Protein AF-A0A7S0WM63-F1 (afdb_monomer)

pLDDT: mean 75.74, std 21.74, range [34.97, 98.75]

Structure (mmCIF, N/CA/C/O backbone):
data_AF-A0A7S0WM63-F1
#
_entry.id   AF-A0A7S0WM63-F1
#
loop_
_atom_site.group_PDB
_atom_site.id
_atom_site.type_symbol
_atom_site.label_atom_id
_atom_site.label_alt_id
_atom_site.label_comp_id
_atom_site.label_asym_id
_atom_site.label_entity_id
_atom_site.label_seq_id
_atom_site.pdbx_PDB_ins_code
_atom_site.Cartn_x
_atom_site.Cartn_y
_atom_site.Cartn_z
_atom_site.occupancy
_atom_site.B_iso_or_equiv
_atom_site.auth_seq_id
_atom_site.auth_comp_id
_atom_site.auth_asym_id
_atom_site.auth_atom_id
_atom_site.pdbx_PDB_model_num
ATOM 1 N N . SER A 1 1 ? -9.615 -1.003 -50.012 1.00 55.09 1 SER A N 1
ATOM 2 C CA . SER A 1 1 ? -8.434 -1.610 -49.362 1.00 55.09 1 SER A CA 1
ATOM 3 C C . SER A 1 1 ? -7.260 -0.623 -49.256 1.00 55.09 1 SER A C 1
ATOM 5 O O . SER A 1 1 ? -6.122 -1.023 -49.443 1.00 55.09 1 SER A O 1
ATOM 7 N N . ASN A 1 2 ? -7.502 0.633 -48.840 1.00 48.00 2 ASN A N 1
ATOM 8 C CA . ASN A 1 2 ? -6.456 1.672 -48.731 1.00 48.00 2 ASN A CA 1
ATOM 9 C C . ASN A 1 2 ? -6.108 2.087 -47.283 1.00 48.00 2 ASN A C 1
ATOM 11 O O . ASN A 1 2 ? -5.235 2.919 -47.091 1.00 48.00 2 ASN A O 1
ATOM 15 N N . GLY A 1 3 ? -6.731 1.500 -46.254 1.00 39.12 3 GLY A N 1
ATOM 16 C CA . GLY A 1 3 ? -6.557 1.955 -44.861 1.00 39.12 3 GLY A CA 1
ATOM 17 C C . GLY A 1 3 ? -5.314 1.433 -44.126 1.00 39.12 3 GLY A C 1
ATOM 18 O O . GLY A 1 3 ? -4.984 1.937 -43.06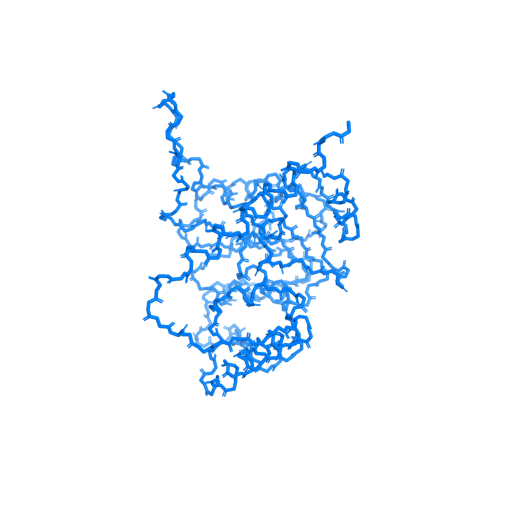0 1.00 39.12 3 GLY A O 1
ATOM 19 N N . ALA A 1 4 ? -4.611 0.430 -44.662 1.00 45.19 4 ALA A N 1
ATOM 20 C CA . ALA A 1 4 ? -3.430 -0.137 -43.998 1.00 45.19 4 ALA A CA 1
ATOM 21 C C . ALA A 1 4 ? -2.153 0.697 -44.227 1.00 45.19 4 ALA A C 1
ATOM 23 O O . ALA A 1 4 ? -1.252 0.675 -43.391 1.00 45.19 4 ALA A O 1
ATOM 24 N N . GLY A 1 5 ? -2.086 1.449 -45.333 1.00 49.81 5 GLY A N 1
ATOM 25 C CA . GLY A 1 5 ? -0.944 2.311 -45.656 1.00 49.81 5 GLY A CA 1
ATOM 26 C C . GLY A 1 5 ? -0.890 3.572 -44.791 1.00 49.81 5 GLY A C 1
ATOM 27 O O . GLY A 1 5 ? 0.162 3.901 -44.251 1.00 49.81 5 GLY A O 1
ATOM 28 N N . GLU A 1 6 ? -2.039 4.214 -44.568 1.00 50.81 6 GLU A N 1
ATOM 29 C CA . GLU A 1 6 ? -2.130 5.477 -43.817 1.00 50.81 6 GLU A CA 1
ATOM 30 C C . GLU A 1 6 ? -1.803 5.305 -42.323 1.00 50.81 6 GLU A C 1
ATOM 32 O O . GLU A 1 6 ? -1.196 6.179 -41.703 1.00 50.81 6 GLU A O 1
ATOM 37 N N . VAL A 1 7 ? -2.127 4.144 -41.738 1.00 49.56 7 VAL A N 1
ATOM 38 C CA . VAL A 1 7 ? -1.796 3.834 -40.335 1.00 49.56 7 VAL A CA 1
ATOM 39 C C . VAL A 1 7 ? -0.295 3.573 -40.160 1.00 49.56 7 VAL A C 1
ATOM 41 O O . VAL A 1 7 ? 0.293 4.012 -39.171 1.00 49.56 7 VAL A O 1
ATOM 44 N N . ALA A 1 8 ? 0.349 2.908 -41.124 1.00 51.06 8 ALA A N 1
ATOM 45 C CA . ALA A 1 8 ? 1.792 2.668 -41.089 1.00 51.06 8 ALA A CA 1
ATOM 46 C C . ALA A 1 8 ? 2.592 3.973 -41.247 1.00 51.06 8 ALA A C 1
ATOM 48 O O . ALA A 1 8 ? 3.572 4.191 -40.533 1.00 51.06 8 ALA A O 1
ATOM 49 N N . GLU A 1 9 ? 2.135 4.875 -42.117 1.00 53.56 9 GLU A N 1
ATOM 50 C CA . GLU A 1 9 ? 2.761 6.180 -42.344 1.00 53.56 9 GLU A CA 1
ATOM 51 C C . GLU A 1 9 ? 2.578 7.133 -41.148 1.00 53.56 9 GLU A C 1
ATOM 53 O O . GLU A 1 9 ? 3.521 7.814 -40.734 1.00 53.56 9 GLU A O 1
ATOM 58 N N . PHE A 1 10 ? 1.407 7.115 -40.500 1.00 50.75 10 PHE A N 1
ATOM 59 C CA . PHE A 1 10 ? 1.166 7.866 -39.265 1.00 50.75 10 PHE A CA 1
ATOM 60 C C . PHE A 1 10 ? 2.076 7.406 -38.113 1.00 50.75 10 PHE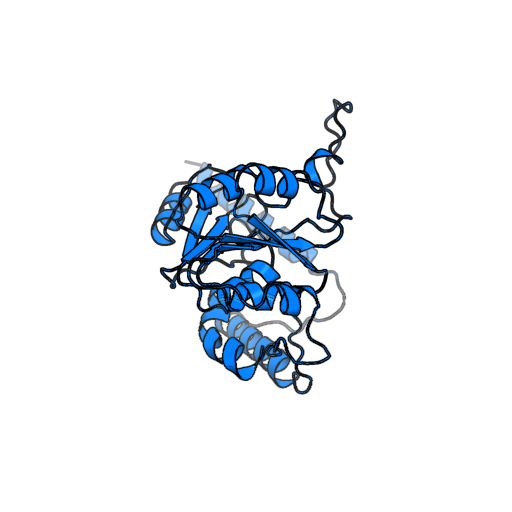 A C 1
ATOM 62 O O . PHE A 1 10 ? 2.640 8.233 -37.389 1.00 50.75 10 PHE A O 1
ATOM 69 N N . LEU A 1 11 ? 2.271 6.092 -37.956 1.00 42.03 11 LEU A N 1
ATOM 70 C CA . LEU A 1 11 ? 3.165 5.533 -36.937 1.00 42.03 11 LEU A CA 1
ATOM 71 C C . LEU A 1 11 ? 4.643 5.822 -37.245 1.00 42.03 11 LEU A C 1
ATOM 73 O O . LEU A 1 11 ? 5.394 6.174 -36.330 1.00 42.03 11 LEU A O 1
ATOM 77 N N . ALA A 1 12 ? 5.056 5.773 -38.515 1.00 48.16 12 ALA A N 1
ATOM 78 C CA . ALA A 1 12 ? 6.415 6.126 -38.925 1.00 48.16 12 ALA A CA 1
ATOM 79 C C . ALA A 1 12 ? 6.733 7.605 -38.628 1.00 48.16 12 ALA A C 1
ATOM 81 O O . ALA A 1 12 ? 7.757 7.911 -38.009 1.00 48.16 12 ALA A O 1
ATOM 82 N N . ASN A 1 13 ? 5.808 8.516 -38.946 1.00 45.28 13 ASN A N 1
ATOM 83 C CA . ASN A 1 13 ? 5.973 9.952 -38.701 1.00 45.28 13 ASN A CA 1
ATOM 84 C C . ASN A 1 13 ? 5.967 10.317 -37.208 1.00 45.28 13 ASN A C 1
ATOM 86 O O . ASN A 1 13 ? 6.689 11.222 -36.779 1.00 45.28 13 ASN A O 1
ATOM 90 N N . LYS A 1 14 ? 5.211 9.587 -36.380 1.00 44.31 14 LYS A N 1
ATOM 91 C CA . LYS A 1 14 ? 5.229 9.768 -34.919 1.00 44.31 14 LYS A CA 1
ATOM 92 C C . LYS A 1 14 ? 6.556 9.311 -34.304 1.00 44.31 14 LYS A C 1
ATOM 94 O O . LYS A 1 14 ? 7.055 9.957 -33.386 1.00 44.31 14 LYS A O 1
ATOM 99 N N . THR A 1 15 ? 7.152 8.249 -34.845 1.00 43.50 15 THR A N 1
ATOM 100 C CA . THR A 1 15 ? 8.459 7.731 -34.405 1.00 43.50 15 THR A CA 1
ATOM 101 C C . THR A 1 15 ? 9.600 8.683 -34.793 1.00 43.50 15 THR A C 1
ATOM 103 O O . THR A 1 15 ? 10.473 8.963 -33.973 1.00 43.50 15 THR A O 1
ATOM 106 N N . ALA A 1 16 ? 9.544 9.278 -35.991 1.00 43.44 16 ALA A N 1
ATOM 107 C CA . ALA A 1 16 ? 10.528 10.260 -36.456 1.00 43.44 16 ALA A CA 1
ATOM 108 C C . ALA A 1 16 ? 10.491 11.587 -35.666 1.00 43.44 16 ALA A C 1
ATOM 110 O O . ALA A 1 16 ? 11.539 12.150 -35.352 1.00 43.44 16 ALA A O 1
ATOM 111 N N . ASN A 1 17 ? 9.302 12.055 -35.268 1.00 40.16 17 ASN A N 1
ATOM 112 C CA . ASN A 1 17 ? 9.145 13.275 -34.461 1.00 40.16 17 ASN A CA 1
ATOM 113 C C . ASN A 1 17 ? 9.608 13.125 -33.004 1.00 40.16 17 ASN A C 1
ATOM 115 O O . ASN A 1 17 ? 9.926 14.116 -32.348 1.00 40.16 17 ASN A O 1
ATOM 119 N N . VAL A 1 18 ? 9.642 11.897 -32.477 1.00 39.56 18 VAL A N 1
ATOM 120 C CA . VAL A 1 18 ? 10.240 11.629 -31.164 1.00 39.56 18 VAL A CA 1
ATOM 121 C C . VAL A 1 18 ? 11.760 11.579 -31.283 1.00 39.56 18 VAL A C 1
ATOM 123 O O . VAL A 1 18 ? 12.428 12.114 -30.414 1.00 39.56 18 VAL A O 1
ATOM 126 N N . ALA A 1 19 ? 12.320 11.041 -32.368 1.00 37.16 19 ALA A N 1
ATOM 127 C CA . ALA A 1 19 ? 13.769 11.036 -32.573 1.00 37.16 19 ALA A CA 1
ATOM 128 C C . ALA A 1 19 ? 14.355 12.451 -32.777 1.00 37.16 19 ALA A C 1
ATOM 130 O O . ALA A 1 19 ? 15.394 12.771 -32.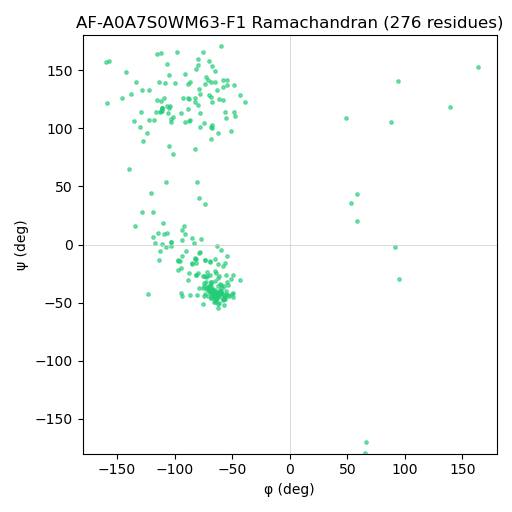207 1.00 37.16 19 ALA A O 1
ATOM 131 N N . SER A 1 20 ? 13.674 13.333 -33.522 1.00 41.12 20 SER A N 1
ATOM 132 C CA . SER A 1 20 ? 14.180 14.689 -33.805 1.00 41.12 20 SER A CA 1
ATOM 133 C C . SER A 1 20 ? 14.148 15.630 -32.596 1.00 41.12 20 SER A C 1
ATOM 135 O O . SER A 1 20 ? 14.981 16.527 -32.488 1.00 41.12 20 SER A O 1
ATOM 137 N N . LYS A 1 21 ? 13.235 15.408 -31.642 1.00 40.81 21 LYS A N 1
ATOM 138 C CA . LYS A 1 21 ? 13.133 16.218 -30.416 1.00 40.81 21 LYS A CA 1
ATOM 139 C C . LYS A 1 21 ? 14.245 15.954 -29.398 1.00 40.81 21 LYS A C 1
ATOM 141 O O . LYS A 1 21 ? 14.385 16.732 -28.463 1.00 40.81 21 LYS A O 1
ATOM 146 N N . TRP A 1 22 ? 15.009 14.877 -29.576 1.00 35.84 22 TRP A N 1
ATOM 147 C CA . TRP A 1 22 ? 16.090 14.462 -28.676 1.00 35.84 22 TRP A CA 1
ATOM 148 C C . TRP A 1 22 ? 17.483 14.801 -29.231 1.00 35.84 22 TRP A C 1
ATOM 150 O O . TRP A 1 22 ? 18.477 14.571 -28.558 1.00 35.84 22 TRP A O 1
ATOM 160 N N . ALA A 1 23 ? 17.561 15.387 -30.432 1.00 37.72 23 ALA A N 1
ATOM 161 C CA . ALA A 1 23 ? 18.815 15.699 -31.124 1.00 37.72 23 ALA A CA 1
ATOM 162 C C . ALA A 1 23 ? 19.382 17.109 -30.828 1.00 37.72 23 ALA A C 1
ATOM 164 O O . ALA A 1 23 ? 20.319 17.548 -31.495 1.00 37.72 23 ALA A O 1
ATOM 165 N N . HIS A 1 24 ? 18.824 17.853 -29.865 1.00 37.28 24 HIS A N 1
ATOM 166 C CA . HIS A 1 24 ? 19.225 19.242 -29.577 1.00 37.28 24 HIS A CA 1
ATOM 167 C C . HIS A 1 24 ? 19.565 19.533 -28.107 1.00 37.28 24 HIS A C 1
ATOM 169 O O . HIS A 1 24 ? 19.495 20.681 -27.675 1.00 37.28 24 HIS A O 1
ATOM 175 N N . GLU A 1 25 ? 20.024 18.530 -27.359 1.00 34.97 25 GLU A N 1
ATOM 176 C CA . GLU A 1 25 ? 20.873 18.780 -26.190 1.00 34.97 25 GLU A CA 1
ATOM 177 C C . GLU A 1 25 ? 22.322 18.433 -26.561 1.00 34.97 25 GLU A C 1
ATOM 179 O O . GLU A 1 25 ? 22.589 17.301 -26.970 1.00 34.97 25 GLU A O 1
ATOM 184 N N . PRO A 1 26 ? 23.263 19.393 -26.506 1.00 39.81 26 PRO A N 1
ATOM 185 C CA . PRO A 1 26 ? 24.638 19.148 -26.888 1.00 39.81 26 PRO A CA 1
ATOM 186 C C . PRO A 1 26 ? 25.352 18.501 -25.709 1.00 39.81 26 PRO A C 1
ATOM 188 O O . PRO A 1 26 ? 26.014 19.182 -24.942 1.00 39.81 26 PRO A O 1
ATOM 191 N N . ASP A 1 27 ? 25.192 17.190 -25.573 1.00 45.50 27 ASP A N 1
ATOM 192 C CA . ASP A 1 27 ? 26.252 16.317 -25.089 1.00 45.50 27 ASP A CA 1
ATOM 193 C C . ASP A 1 27 ? 25.980 14.873 -25.540 1.00 45.50 27 ASP A C 1
ATOM 195 O O . ASP A 1 27 ? 24.970 14.265 -25.196 1.00 45.50 27 ASP A O 1
ATOM 199 N N . ALA A 1 28 ? 26.954 14.336 -26.282 1.00 46.53 28 ALA A N 1
ATOM 200 C CA . ALA A 1 28 ? 27.096 12.968 -26.791 1.00 46.53 28 ALA A CA 1
ATOM 201 C C . ALA A 1 28 ? 26.453 12.614 -28.150 1.00 46.53 28 ALA A C 1
ATOM 203 O O . ALA A 1 28 ? 25.293 12.234 -28.248 1.00 46.53 28 ALA A O 1
ATOM 204 N N . GLU A 1 29 ? 27.309 12.482 -29.169 1.00 36.16 29 GLU A N 1
ATOM 205 C CA . GLU A 1 29 ? 27.150 11.444 -30.194 1.00 36.16 29 GLU A CA 1
ATOM 206 C C . GLU A 1 29 ? 28.473 10.685 -30.382 1.00 36.16 29 GLU A C 1
ATOM 208 O O . GLU A 1 29 ? 29.406 11.124 -31.053 1.00 36.16 29 GLU A O 1
ATOM 213 N N . LYS A 1 30 ? 28.548 9.490 -29.790 1.00 38.88 30 LYS A N 1
ATOM 214 C CA . LYS A 1 30 ? 29.233 8.363 -30.427 1.00 38.88 30 LYS A CA 1
ATOM 215 C C . LYS A 1 30 ? 28.151 7.364 -30.806 1.00 38.88 30 LYS A C 1
ATOM 217 O O . LYS A 1 30 ? 27.440 6.861 -29.942 1.00 38.88 30 LYS A O 1
ATOM 222 N N . SER A 1 31 ? 28.039 7.131 -32.108 1.00 43.34 31 SER A N 1
ATOM 223 C CA . SER A 1 31 ? 27.137 6.184 -32.764 1.00 43.34 31 SER A CA 1
ATOM 224 C C . SER A 1 31 ? 26.981 4.870 -31.986 1.00 43.34 31 SER A C 1
ATOM 226 O O . SER A 1 31 ? 27.969 4.170 -31.748 1.00 43.34 31 SER A O 1
ATOM 228 N N . LEU A 1 32 ? 25.742 4.529 -31.624 1.00 35.06 32 LEU A N 1
ATOM 229 C CA . LEU A 1 32 ? 25.391 3.281 -30.942 1.00 35.06 32 LEU A CA 1
ATOM 230 C C . LEU A 1 32 ? 25.106 2.158 -31.960 1.00 35.06 32 LEU A C 1
ATOM 232 O O . LEU A 1 32 ? 24.414 2.414 -32.948 1.00 35.06 32 LEU A O 1
ATOM 236 N N . PRO A 1 33 ? 25.576 0.913 -31.739 1.00 39.25 33 PRO A N 1
ATOM 237 C CA . PRO A 1 33 ? 25.235 -0.217 -32.594 1.00 39.25 33 PRO A CA 1
ATOM 238 C C . PRO A 1 33 ? 23.863 -0.802 -32.231 1.00 39.25 33 PRO A C 1
ATOM 240 O O . PRO A 1 33 ? 23.425 -0.762 -31.081 1.00 39.25 33 PRO A O 1
ATOM 243 N N . ALA A 1 34 ? 23.201 -1.385 -33.229 1.00 41.66 34 ALA A N 1
ATOM 244 C CA . ALA A 1 34 ? 21.908 -2.042 -33.092 1.00 41.66 34 ALA A CA 1
ATOM 245 C C . ALA A 1 34 ? 21.981 -3.344 -32.266 1.00 41.66 34 ALA A C 1
ATOM 247 O O . ALA A 1 34 ? 22.886 -4.158 -32.449 1.00 41.66 34 ALA A O 1
ATOM 248 N N . GLY A 1 35 ? 20.966 -3.566 -31.422 1.00 36.34 35 GLY A N 1
ATOM 249 C CA . GLY A 1 35 ? 20.654 -4.860 -30.809 1.00 36.34 35 GLY A CA 1
ATOM 250 C C . GLY A 1 35 ? 20.249 -4.748 -29.338 1.00 36.34 35 GLY A C 1
ATOM 251 O O . GLY A 1 35 ? 21.056 -4.344 -28.504 1.00 36.34 35 GLY A O 1
ATOM 252 N N . GLU A 1 36 ? 19.018 -5.155 -29.011 1.00 45.50 36 GLU A N 1
ATOM 253 C CA . GLU A 1 36 ? 18.395 -5.144 -27.668 1.00 45.50 36 GLU A CA 1
ATOM 254 C C . GLU A 1 36 ? 19.311 -5.619 -26.522 1.00 45.50 36 GLU A C 1
ATOM 256 O O . GLU A 1 36 ? 19.242 -5.085 -25.418 1.00 45.50 36 GLU A O 1
ATOM 261 N N . LYS A 1 37 ? 20.251 -6.534 -26.794 1.00 40.44 37 LYS A N 1
ATOM 262 C CA . LYS A 1 37 ? 21.241 -7.020 -25.816 1.00 40.44 37 LYS A CA 1
ATOM 263 C C . LYS A 1 37 ? 22.151 -5.936 -25.231 1.00 40.44 37 LYS A C 1
ATOM 265 O O . LYS A 1 37 ? 22.522 -6.036 -24.065 1.00 40.44 37 LYS A O 1
ATOM 270 N N . ILE A 1 38 ? 22.520 -4.914 -26.006 1.00 36.47 38 ILE A N 1
ATOM 271 C CA . ILE A 1 38 ? 23.424 -3.853 -25.531 1.00 36.47 38 ILE A CA 1
ATOM 272 C C . ILE A 1 38 ? 22.698 -2.974 -24.510 1.00 36.47 38 ILE A C 1
ATOM 274 O O . ILE A 1 38 ? 23.288 -2.594 -23.505 1.00 36.47 38 ILE A O 1
ATOM 278 N N . LYS A 1 39 ? 21.402 -2.705 -24.710 1.00 45.47 39 LYS A N 1
ATOM 279 C CA . LYS A 1 39 ? 20.608 -1.893 -23.782 1.00 45.47 39 LYS A CA 1
ATOM 280 C C . LYS A 1 39 ? 20.432 -2.607 -22.443 1.00 45.47 39 LYS A C 1
ATOM 282 O O . LYS A 1 39 ? 20.698 -2.004 -21.412 1.00 45.47 39 LYS A O 1
ATOM 287 N N . ASP A 1 40 ? 20.121 -3.902 -22.463 1.00 45.00 40 ASP A N 1
ATOM 288 C CA . ASP A 1 40 ? 20.005 -4.716 -21.247 1.00 45.00 40 ASP A CA 1
ATOM 289 C C . ASP A 1 40 ? 21.330 -4.849 -20.495 1.00 45.00 40 ASP A C 1
ATOM 291 O O . ASP A 1 40 ? 21.360 -4.753 -19.268 1.00 45.00 40 ASP A O 1
ATOM 295 N N . GLU A 1 41 ? 22.447 -5.040 -21.202 1.00 40.50 41 GLU A N 1
ATOM 296 C CA . GLU A 1 41 ? 23.760 -5.135 -20.567 1.00 40.50 41 GLU A CA 1
ATOM 297 C C . GLU A 1 41 ? 24.217 -3.785 -19.996 1.00 40.50 41 GLU A C 1
ATOM 299 O O . GLU A 1 41 ? 24.766 -3.754 -18.896 1.00 40.50 41 GLU A O 1
ATOM 304 N N . TYR A 1 42 ? 23.941 -2.666 -20.675 1.00 41.31 42 TYR A N 1
ATOM 305 C CA . TYR A 1 42 ? 24.201 -1.320 -20.153 1.00 41.31 42 TYR A CA 1
ATOM 306 C C . TYR A 1 42 ? 23.272 -0.950 -18.997 1.00 41.31 42 TYR A C 1
ATOM 308 O O . TYR A 1 42 ? 23.740 -0.351 -18.036 1.00 41.31 42 TYR A O 1
ATOM 316 N N . THR A 1 43 ? 21.994 -1.331 -19.024 1.00 53.59 43 THR A N 1
ATOM 317 C CA . THR A 1 43 ? 21.065 -1.117 -17.905 1.00 53.59 43 THR A CA 1
ATOM 318 C C . THR A 1 43 ? 21.449 -1.988 -16.710 1.00 53.59 43 THR A C 1
ATOM 320 O O . THR A 1 43 ? 21.485 -1.489 -15.590 1.00 53.59 43 THR A O 1
ATOM 323 N N . ARG A 1 44 ? 21.841 -3.252 -16.923 1.00 48.12 44 ARG A N 1
ATOM 324 C CA . ARG A 1 44 ? 22.371 -4.125 -15.862 1.00 48.12 44 ARG A CA 1
ATOM 325 C C . ARG A 1 44 ? 23.699 -3.618 -15.314 1.00 48.12 44 ARG A C 1
ATOM 327 O O . ARG A 1 44 ? 23.853 -3.584 -14.101 1.00 48.12 44 ARG A O 1
ATOM 334 N N . LYS A 1 45 ? 24.646 -3.196 -16.161 1.00 48.81 45 LYS A N 1
ATOM 335 C CA . LYS A 1 45 ? 25.921 -2.598 -15.723 1.00 48.81 45 LYS A CA 1
ATOM 336 C C . LYS A 1 45 ? 25.724 -1.232 -15.078 1.00 48.81 45 LYS A C 1
ATOM 338 O O . LYS A 1 45 ? 26.439 -0.936 -14.140 1.00 48.81 45 LYS A O 1
ATOM 343 N N . GLY A 1 46 ? 24.762 -0.434 -15.529 1.00 54.53 46 GLY A N 1
ATOM 344 C CA . GLY A 1 46 ? 24.420 0.871 -14.966 1.00 54.53 46 GLY A CA 1
ATOM 345 C C . GLY A 1 46 ? 23.741 0.744 -13.608 1.00 54.53 46 GLY A C 1
ATOM 346 O O . GLY A 1 46 ? 24.155 1.403 -12.663 1.00 54.53 46 GLY A O 1
ATOM 347 N N . PHE A 1 47 ? 22.783 -0.176 -13.472 1.00 53.00 47 PHE A N 1
ATOM 348 C CA . PHE A 1 47 ? 22.170 -0.513 -12.189 1.00 53.00 47 PHE A CA 1
ATOM 349 C C . PHE A 1 47 ? 23.199 -1.133 -11.243 1.00 53.00 47 PHE A C 1
ATOM 351 O O . PHE A 1 47 ? 23.351 -0.672 -10.121 1.00 53.00 47 PHE A O 1
ATOM 358 N N . ARG A 1 48 ? 23.991 -2.104 -11.713 1.00 48.34 48 ARG A N 1
ATOM 359 C CA . ARG A 1 48 ? 25.087 -2.691 -10.935 1.00 48.34 48 ARG A CA 1
ATOM 360 C C . ARG A 1 48 ? 26.144 -1.657 -10.550 1.00 48.34 48 ARG A C 1
ATOM 362 O O . ARG A 1 48 ? 26.584 -1.694 -9.421 1.00 48.34 48 ARG A O 1
ATOM 369 N N . ALA A 1 49 ? 26.501 -0.707 -11.413 1.00 45.91 49 ALA A N 1
ATOM 370 C CA . ALA A 1 49 ? 27.428 0.381 -11.092 1.00 45.91 49 ALA A CA 1
ATOM 371 C C . ALA A 1 49 ? 26.824 1.395 -10.109 1.00 45.91 49 ALA A C 1
ATOM 373 O O . ALA A 1 49 ? 27.538 1.888 -9.240 1.00 45.91 49 ALA A O 1
ATOM 374 N N . MET A 1 50 ? 25.516 1.671 -10.195 1.00 52.34 50 MET A N 1
ATOM 375 C CA . MET A 1 50 ? 24.775 2.408 -9.165 1.00 52.34 50 MET A CA 1
ATOM 376 C C . MET A 1 50 ? 24.883 1.690 -7.817 1.00 52.34 50 MET A C 1
ATOM 378 O O . MET A 1 50 ? 25.229 2.325 -6.828 1.00 52.34 50 MET A O 1
ATOM 382 N N . MET A 1 51 ? 24.663 0.372 -7.806 1.00 51.91 51 MET A N 1
ATOM 383 C CA . MET A 1 51 ? 24.708 -0.476 -6.613 1.00 51.91 51 MET A CA 1
ATOM 384 C C . MET A 1 51 ? 26.136 -0.696 -6.072 1.00 51.91 51 MET A C 1
ATOM 386 O O . MET A 1 51 ? 26.339 -0.694 -4.863 1.00 51.91 51 MET A O 1
ATOM 390 N N . ASP A 1 52 ? 27.149 -0.823 -6.931 1.00 45.62 52 ASP A N 1
ATOM 391 C CA . ASP A 1 52 ? 28.560 -1.010 -6.558 1.00 45.62 52 ASP A CA 1
ATOM 392 C C . ASP A 1 52 ? 29.176 0.301 -6.026 1.00 45.62 52 ASP A C 1
ATOM 394 O O . ASP A 1 52 ? 30.065 0.276 -5.169 1.00 45.62 52 ASP A O 1
ATOM 398 N N . ASN A 1 53 ? 28.661 1.462 -6.457 1.00 44.72 53 ASN A N 1
ATOM 399 C CA . ASN A 1 53 ? 28.953 2.759 -5.838 1.00 44.72 53 ASN A CA 1
ATOM 400 C C . ASN A 1 53 ? 28.171 3.001 -4.533 1.00 44.72 53 ASN A C 1
ATOM 402 O O . ASN A 1 53 ? 28.490 3.949 -3.811 1.00 44.72 53 ASN A O 1
ATOM 406 N N . CYS A 1 54 ? 27.232 2.128 -4.137 1.00 44.94 54 CYS A N 1
ATOM 407 C CA . CYS A 1 54 ? 26.553 2.181 -2.834 1.00 44.94 54 CYS A CA 1
ATOM 408 C C . CYS A 1 54 ? 27.444 1.735 -1.659 1.00 44.94 54 CYS A C 1
ATOM 410 O O . CYS A 1 54 ? 26.936 1.240 -0.648 1.00 44.94 54 CYS A O 1
ATOM 412 N N . LYS A 1 55 ? 28.755 2.020 -1.687 1.00 45.88 55 LYS A N 1
ATOM 413 C CA . LYS A 1 55 ? 29.607 1.972 -0.482 1.00 45.88 55 LYS A CA 1
ATOM 414 C C . LYS A 1 55 ? 29.056 2.844 0.671 1.00 45.88 55 LYS A C 1
ATOM 416 O O . LYS A 1 55 ? 29.524 2.721 1.798 1.00 45.88 55 LYS A O 1
ATOM 421 N N . GLY A 1 56 ? 28.037 3.676 0.410 1.00 42.75 56 GLY A N 1
ATOM 422 C CA . GLY A 1 56 ? 27.315 4.523 1.365 1.00 42.75 56 GLY A CA 1
ATOM 423 C C . GLY A 1 56 ? 25.858 4.151 1.711 1.00 42.75 56 GLY A C 1
ATOM 424 O O . GLY A 1 56 ? 25.166 5.015 2.236 1.00 42.75 56 GLY A O 1
ATOM 425 N N . ARG A 1 57 ? 25.362 2.923 1.468 1.00 50.00 57 ARG A N 1
ATOM 426 C CA . ARG A 1 57 ? 23.987 2.481 1.855 1.00 50.00 57 ARG A CA 1
ATOM 427 C C . ARG A 1 57 ? 22.813 3.304 1.279 1.00 50.00 57 ARG A C 1
ATOM 429 O O . ARG A 1 57 ? 21.715 3.261 1.829 1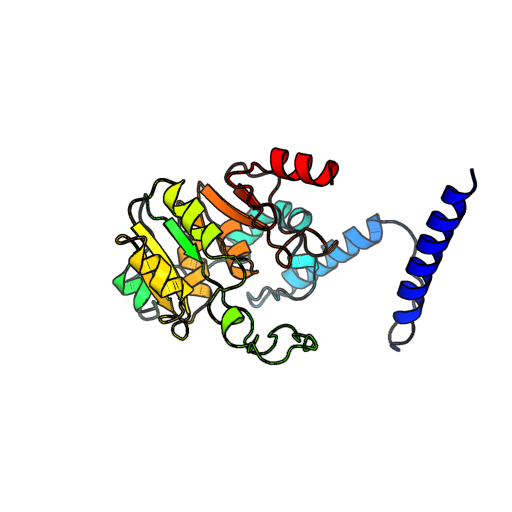.00 50.00 57 ARG A O 1
ATOM 436 N N . SER A 1 58 ? 23.002 4.057 0.198 1.00 45.25 58 SER A N 1
ATOM 437 C CA . SER A 1 58 ? 21.926 4.817 -0.451 1.00 45.25 58 SER A CA 1
ATOM 438 C C . SER A 1 58 ? 21.590 4.224 -1.818 1.00 45.25 58 SER A C 1
ATOM 440 O O . SER A 1 58 ? 22.406 4.267 -2.732 1.00 45.25 58 SER A O 1
ATOM 442 N N . ILE A 1 59 ? 20.374 3.695 -1.977 1.00 52.06 59 ILE A N 1
ATOM 443 C CA . ILE A 1 59 ? 19.814 3.403 -3.302 1.00 52.06 59 ILE A CA 1
ATOM 444 C C . ILE A 1 59 ? 19.135 4.681 -3.784 1.00 52.06 59 ILE A C 1
ATOM 446 O O . ILE A 1 59 ? 18.085 5.071 -3.269 1.00 52.06 59 ILE A O 1
ATOM 450 N N . VAL A 1 60 ? 19.743 5.357 -4.756 1.00 52.91 60 VAL A N 1
ATOM 451 C CA . VAL A 1 60 ? 19.097 6.480 -5.437 1.00 52.91 60 VAL A CA 1
ATOM 452 C C . VAL A 1 60 ? 18.053 5.894 -6.380 1.00 52.91 60 VAL A C 1
ATOM 454 O O . VAL A 1 60 ? 18.387 5.319 -7.408 1.00 52.91 60 VAL A O 1
ATOM 457 N N . MET A 1 61 ? 16.778 5.995 -6.015 1.00 57.19 61 MET A N 1
ATOM 458 C CA . MET A 1 61 ? 15.662 5.563 -6.861 1.00 57.19 61 MET A CA 1
ATOM 459 C C . MET A 1 61 ? 15.333 6.622 -7.922 1.00 57.19 61 MET A C 1
ATOM 461 O O . MET A 1 61 ? 14.198 7.088 -8.008 1.00 57.19 61 MET A O 1
ATOM 465 N N . ASP A 1 62 ? 16.340 7.032 -8.690 1.00 46.22 62 ASP A N 1
ATOM 466 C CA . ASP A 1 62 ? 16.189 7.978 -9.793 1.00 46.22 62 ASP A CA 1
ATOM 467 C C . ASP A 1 62 ? 16.348 7.244 -11.134 1.00 46.22 62 ASP A C 1
ATOM 469 O O . ASP A 1 62 ? 17.169 6.337 -11.275 1.00 46.22 62 ASP A O 1
ATOM 473 N N . GLY A 1 63 ? 15.509 7.600 -12.107 1.00 50.28 63 GLY A N 1
ATOM 474 C CA . GLY A 1 63 ? 15.402 6.935 -13.408 1.00 50.28 63 GLY A CA 1
ATOM 475 C C . GLY A 1 63 ? 14.326 5.838 -13.487 1.00 50.28 63 GLY A C 1
ATOM 476 O O . GLY A 1 63 ? 14.129 5.036 -12.579 1.00 50.28 63 GLY A O 1
ATOM 477 N N . GLY A 1 64 ? 13.614 5.767 -14.617 1.00 55.69 64 GLY A N 1
ATOM 478 C CA . GLY A 1 64 ? 12.468 4.858 -14.808 1.00 55.69 64 GLY A CA 1
ATOM 479 C C . GLY A 1 64 ? 12.770 3.361 -14.624 1.00 55.69 64 GLY A C 1
ATOM 480 O O . GLY A 1 64 ? 11.863 2.579 -14.362 1.00 55.69 64 GLY A O 1
ATOM 481 N N . HIS A 1 65 ? 14.037 2.943 -14.685 1.00 49.81 65 HIS A N 1
ATOM 482 C CA . HIS A 1 65 ? 14.440 1.539 -14.537 1.00 49.81 65 HIS A CA 1
ATOM 483 C C . HIS A 1 65 ? 14.155 0.947 -13.145 1.00 49.81 65 HIS A C 1
ATOM 485 O O . HIS A 1 65 ? 13.822 -0.231 -13.049 1.00 49.81 65 HIS A O 1
ATO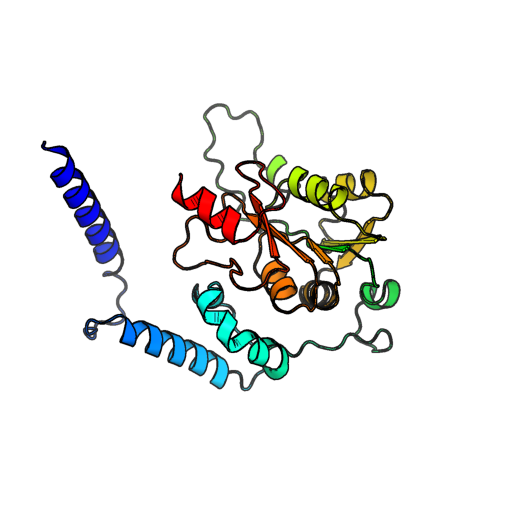M 491 N N . VAL A 1 66 ? 14.196 1.749 -12.071 1.00 60.56 66 VAL A N 1
ATOM 492 C CA . VAL A 1 66 ? 13.836 1.292 -10.708 1.00 60.56 66 VAL A CA 1
ATOM 493 C C . VAL A 1 66 ? 12.326 1.177 -10.482 1.00 60.56 66 VAL A C 1
ATOM 495 O O . VAL A 1 66 ? 11.877 0.901 -9.372 1.00 60.56 66 VAL A O 1
ATOM 498 N N . GLN A 1 67 ? 11.529 1.397 -11.528 1.00 72.19 67 GLN A N 1
ATOM 499 C CA . GLN A 1 67 ? 10.079 1.237 -11.507 1.00 72.19 67 GLN A CA 1
ATOM 500 C C . GLN A 1 67 ? 9.616 0.168 -12.506 1.00 72.19 67 GLN A C 1
ATOM 502 O O . GLN A 1 67 ? 8.500 0.241 -13.018 1.00 72.19 67 GLN A O 1
ATOM 507 N N . GLN A 1 68 ? 10.480 -0.810 -12.793 1.00 82.69 68 GLN A N 1
ATOM 508 C CA . GLN A 1 68 ? 10.164 -1.961 -13.635 1.00 82.69 68 GLN A CA 1
ATOM 509 C C . GLN A 1 68 ? 10.291 -3.256 -12.839 1.00 82.69 68 GLN A C 1
ATOM 511 O O . GLN A 1 68 ? 11.391 -3.722 -12.539 1.00 82.69 68 GLN A O 1
ATOM 516 N N . TYR A 1 69 ? 9.151 -3.861 -12.520 1.00 86.69 69 TYR A N 1
ATOM 517 C CA . TYR A 1 69 ? 9.083 -5.095 -11.753 1.00 86.69 69 TYR A CA 1
ATOM 518 C C . TYR A 1 69 ? 9.877 -6.230 -12.404 1.00 86.69 69 TYR A C 1
ATOM 520 O O . TYR A 1 69 ? 10.672 -6.888 -11.734 1.00 86.69 69 TYR A O 1
ATOM 528 N N . ALA A 1 70 ? 9.714 -6.410 -13.719 1.00 86.81 70 ALA A N 1
ATOM 529 C CA . ALA A 1 70 ? 10.373 -7.469 -14.480 1.00 86.81 70 ALA A CA 1
ATOM 530 C C . ALA A 1 70 ? 11.901 -7.470 -14.303 1.00 86.81 70 ALA A C 1
ATOM 532 O O . ALA A 1 70 ? 12.518 -8.532 -14.299 1.00 86.81 70 ALA A O 1
ATOM 533 N N . PHE A 1 71 ? 12.498 -6.291 -14.110 1.00 84.38 71 PHE A N 1
ATOM 534 C CA . PHE A 1 71 ? 13.920 -6.148 -13.824 1.00 84.38 71 PHE A CA 1
ATOM 535 C C . PHE A 1 71 ? 14.246 -6.420 -12.348 1.00 84.38 71 PHE A C 1
ATOM 537 O O . PHE A 1 71 ? 15.212 -7.111 -12.036 1.00 84.38 71 PHE A O 1
ATOM 544 N N . LEU A 1 72 ? 13.436 -5.898 -11.423 1.00 86.38 72 LEU A N 1
ATOM 545 C CA . LEU A 1 72 ? 13.697 -5.981 -9.983 1.00 86.38 72 LEU A CA 1
ATOM 546 C C . LEU A 1 72 ? 13.472 -7.378 -9.390 1.00 86.38 72 LEU A C 1
ATOM 548 O O . LEU A 1 72 ? 14.107 -7.715 -8.388 1.00 86.38 72 LEU A O 1
ATOM 552 N N . ARG A 1 73 ? 12.589 -8.196 -9.976 1.00 90.44 73 ARG A N 1
ATOM 553 C CA . ARG A 1 73 ? 12.201 -9.501 -9.411 1.00 90.44 73 ARG A CA 1
ATOM 554 C C . ARG A 1 73 ? 13.373 -10.464 -9.223 1.00 90.44 73 ARG A C 1
ATOM 556 O O . ARG A 1 73 ? 13.450 -11.124 -8.190 1.00 90.44 73 ARG A O 1
ATOM 563 N N . GLU A 1 74 ? 14.335 -10.472 -10.151 1.00 89.00 74 GLU A N 1
ATOM 564 C CA . GLU A 1 74 ? 15.537 -11.323 -10.076 1.00 89.00 74 GLU A CA 1
ATOM 565 C C . GLU A 1 74 ? 16.429 -10.961 -8.876 1.00 89.00 74 GLU A C 1
ATOM 567 O O . GLU A 1 74 ? 17.156 -11.803 -8.354 1.00 89.00 74 GLU A O 1
ATOM 572 N N . TYR A 1 75 ? 16.336 -9.718 -8.397 1.00 87.81 75 TYR A N 1
ATOM 573 C CA . TYR A 1 75 ? 17.143 -9.190 -7.299 1.00 87.81 75 TYR A CA 1
ATOM 574 C C . TYR A 1 75 ? 16.383 -9.102 -5.979 1.00 87.81 75 TYR A C 1
ATOM 576 O O . TYR A 1 75 ? 16.955 -8.649 -4.992 1.00 87.81 75 TYR A O 1
ATOM 584 N N . LYS A 1 76 ? 15.118 -9.541 -5.915 1.00 89.50 76 LYS A N 1
ATOM 585 C CA . LYS A 1 76 ? 14.257 -9.367 -4.734 1.00 89.50 76 LYS A CA 1
ATOM 586 C C . LYS A 1 76 ? 14.936 -9.797 -3.429 1.00 89.50 76 LYS A C 1
ATOM 588 O O . LYS A 1 76 ? 14.886 -9.067 -2.443 1.00 89.50 76 LYS A O 1
ATOM 593 N N . SER A 1 77 ? 15.593 -10.960 -3.433 1.00 89.00 77 SER A N 1
ATOM 594 C CA . SER A 1 77 ? 16.303 -11.482 -2.256 1.00 89.00 77 SER A CA 1
ATOM 595 C C . SER A 1 77 ? 17.477 -10.587 -1.840 1.00 89.00 77 SER A C 1
ATOM 597 O O . SER A 1 77 ? 17.574 -10.216 -0.673 1.00 89.00 77 SER A O 1
ATOM 599 N N . ALA A 1 78 ? 18.327 -10.183 -2.790 1.00 86.44 78 ALA A N 1
ATOM 600 C CA . ALA A 1 78 ? 19.469 -9.309 -2.522 1.00 86.44 78 ALA A CA 1
ATOM 601 C C . ALA A 1 78 ? 19.011 -7.920 -2.053 1.00 86.44 78 ALA A C 1
ATOM 603 O O . ALA A 1 78 ? 19.506 -7.404 -1.051 1.00 86.44 78 ALA A O 1
ATOM 604 N N . ILE A 1 79 ? 17.989 -7.350 -2.705 1.00 84.62 79 ILE A N 1
ATOM 605 C CA . ILE A 1 79 ? 17.415 -6.069 -2.294 1.00 84.62 79 ILE A CA 1
ATOM 606 C C . ILE A 1 79 ? 16.944 -6.147 -0.842 1.00 84.62 79 ILE A C 1
ATOM 608 O O . ILE A 1 79 ? 17.266 -5.277 -0.040 1.00 84.62 79 ILE A O 1
ATOM 612 N N . ARG A 1 80 ? 16.222 -7.209 -0.489 1.00 84.81 80 ARG A N 1
ATOM 613 C CA . ARG A 1 80 ? 15.661 -7.378 0.848 1.00 84.81 80 ARG A CA 1
ATOM 614 C C . ARG A 1 80 ? 16.714 -7.603 1.931 1.00 84.81 80 ARG A C 1
ATOM 616 O O . ARG A 1 80 ? 16.600 -7.039 3.015 1.00 84.81 80 ARG A O 1
ATOM 623 N N . ASN A 1 81 ? 17.679 -8.475 1.663 1.00 83.31 81 ASN A N 1
ATOM 624 C CA . ASN A 1 81 ? 18.564 -9.014 2.695 1.00 83.31 81 ASN A CA 1
ATOM 625 C C . ASN A 1 81 ? 19.901 -8.275 2.784 1.00 83.31 81 ASN A C 1
ATOM 627 O O . ASN A 1 81 ? 20.555 -8.331 3.822 1.00 83.31 81 ASN A O 1
ATOM 631 N N . GLU A 1 82 ? 20.307 -7.589 1.716 1.00 81.19 82 GLU A N 1
ATOM 632 C CA . GLU A 1 82 ? 21.638 -6.990 1.609 1.00 81.19 82 GLU A CA 1
ATOM 633 C C . GLU A 1 82 ? 21.573 -5.486 1.341 1.00 81.19 82 GLU A C 1
ATOM 635 O O . GLU A 1 82 ? 22.333 -4.726 1.939 1.00 81.19 82 GLU A O 1
ATOM 640 N N . TRP A 1 83 ? 20.677 -5.034 0.458 1.00 79.25 83 TRP A N 1
ATOM 641 C CA . TRP A 1 83 ? 20.727 -3.650 -0.027 1.00 79.25 83 TRP A CA 1
ATOM 642 C C . TRP A 1 83 ? 19.837 -2.692 0.768 1.00 79.25 83 TRP A C 1
ATOM 644 O O . TRP A 1 83 ? 20.267 -1.597 1.122 1.00 79.25 83 TRP A O 1
ATOM 654 N N . LEU A 1 84 ? 18.604 -3.100 1.071 1.00 76.56 84 LEU A N 1
ATOM 655 C CA . LEU A 1 84 ? 17.617 -2.342 1.844 1.00 76.56 84 LEU A CA 1
ATOM 656 C C . LEU A 1 84 ? 17.432 -2.952 3.233 1.00 76.56 84 LEU A C 1
ATOM 658 O O . LEU A 1 84 ? 16.314 -3.245 3.665 1.00 76.56 84 LEU A O 1
ATOM 662 N N . VAL A 1 85 ? 18.543 -3.124 3.953 1.00 72.62 85 VAL A N 1
ATOM 663 C CA . VAL A 1 85 ? 18.503 -3.531 5.360 1.00 72.62 85 VAL A CA 1
ATOM 664 C C . VAL A 1 85 ? 17.890 -2.395 6.171 1.00 72.62 85 VAL A C 1
ATOM 666 O O . VAL A 1 85 ? 18.543 -1.394 6.476 1.00 72.62 85 VAL A O 1
ATOM 669 N N . LEU A 1 86 ? 16.610 -2.541 6.502 1.00 71.69 86 LEU A N 1
ATOM 670 C CA . LEU A 1 86 ? 15.924 -1.568 7.332 1.00 71.69 86 LEU A CA 1
ATOM 671 C C . LEU A 1 86 ? 16.512 -1.515 8.739 1.00 71.69 86 LEU A C 1
ATOM 673 O O . LEU A 1 86 ? 16.893 -2.551 9.293 1.00 71.69 86 LEU A O 1
ATOM 677 N N . PRO A 1 87 ? 16.470 -0.338 9.384 1.00 68.56 87 PRO A N 1
ATOM 678 C CA . PRO A 1 87 ? 16.602 -0.292 10.825 1.00 68.56 87 PRO A CA 1
ATOM 679 C C . PRO A 1 87 ? 15.491 -1.143 11.453 1.00 68.56 87 PRO A C 1
ATOM 681 O O . PRO A 1 87 ? 14.301 -0.936 11.214 1.00 68.56 87 PRO A O 1
ATOM 684 N N . SER A 1 88 ? 15.876 -2.108 12.285 1.00 72.75 88 SER A N 1
ATOM 685 C CA . SER A 1 88 ? 14.927 -2.777 13.163 1.00 72.75 88 SER A CA 1
ATOM 686 C C . SER A 1 88 ? 14.456 -1.757 14.200 1.00 72.75 88 SER A C 1
ATOM 688 O O . SER A 1 88 ? 15.199 -1.441 15.136 1.00 72.75 88 SER A O 1
ATOM 690 N N . TYR A 1 89 ? 13.246 -1.215 14.047 1.00 78.75 89 TYR A N 1
ATOM 691 C CA . TYR A 1 89 ? 12.642 -0.440 15.125 1.00 78.75 89 TYR A CA 1
ATOM 692 C C . TYR A 1 89 ? 12.314 -1.391 16.275 1.00 78.75 89 TYR A C 1
ATOM 694 O O . TYR A 1 89 ? 11.342 -2.139 16.246 1.00 78.75 89 TYR A O 1
ATOM 702 N N . ASN A 1 90 ? 13.171 -1.384 17.289 1.00 73.31 90 ASN A N 1
ATOM 703 C CA . ASN A 1 90 ? 12.891 -2.018 18.565 1.00 73.31 90 ASN A CA 1
ATOM 704 C C . ASN A 1 90 ? 12.185 -0.984 19.448 1.00 73.31 90 ASN A C 1
ATOM 706 O O . ASN A 1 90 ? 12.724 0.105 19.638 1.00 73.31 90 ASN A O 1
ATOM 710 N N . ALA A 1 91 ? 11.014 -1.297 20.007 1.00 68.19 91 ALA A N 1
ATOM 711 C CA . ALA A 1 91 ? 10.270 -0.390 20.891 1.00 68.19 91 ALA A CA 1
ATOM 712 C C . ALA A 1 91 ? 11.135 0.187 22.035 1.00 68.19 91 ALA A C 1
ATOM 714 O O . ALA A 1 91 ? 10.944 1.332 22.442 1.00 68.19 91 ALA A O 1
ATOM 715 N N . SER A 1 92 ? 12.144 -0.559 22.496 1.00 72.62 92 SER A N 1
ATOM 716 C CA . SER A 1 92 ? 13.071 -0.136 23.551 1.00 72.62 92 SER A CA 1
ATOM 717 C C . SER A 1 92 ? 14.222 0.759 23.073 1.00 72.62 92 SER A C 1
ATOM 719 O O . SER A 1 92 ? 14.934 1.322 23.903 1.00 72.62 92 SER A O 1
ATOM 721 N N . ALA A 1 93 ? 14.451 0.906 21.764 1.00 78.06 93 ALA A N 1
ATOM 722 C CA . ALA A 1 93 ? 15.557 1.720 21.270 1.00 78.06 93 ALA A CA 1
ATOM 723 C C . ALA A 1 93 ? 15.257 3.228 21.439 1.00 78.06 93 ALA A C 1
ATOM 725 O O . ALA A 1 93 ? 14.146 3.682 21.134 1.00 78.06 93 ALA A O 1
ATOM 726 N N . PRO A 1 94 ? 16.241 4.049 21.866 1.00 77.25 94 PRO A N 1
ATOM 727 C CA . PRO A 1 94 ? 16.026 5.475 22.130 1.00 77.25 94 PRO A CA 1
ATOM 728 C C . PRO A 1 94 ? 15.432 6.231 20.936 1.00 77.25 94 PRO A C 1
ATOM 730 O O . PRO A 1 94 ? 14.517 7.035 21.107 1.00 77.25 94 PRO A O 1
ATOM 733 N N . LYS A 1 95 ? 15.898 5.902 19.723 1.00 84.81 95 LYS A N 1
ATOM 734 C CA . LYS A 1 95 ? 15.512 6.545 18.458 1.00 84.81 95 LYS A CA 1
ATOM 735 C C . LYS A 1 95 ? 14.238 5.979 17.821 1.00 84.81 95 LYS A C 1
ATOM 737 O O . LYS A 1 95 ? 13.908 6.371 16.707 1.00 84.81 95 LYS A O 1
ATOM 742 N N . THR A 1 96 ? 13.534 5.061 18.482 1.00 84.00 96 THR A N 1
ATOM 743 C CA . THR A 1 96 ? 12.301 4.504 17.917 1.00 84.00 96 THR A CA 1
ATOM 744 C C . THR A 1 96 ? 11.193 5.560 17.903 1.00 84.00 96 THR A C 1
ATOM 746 O O . THR A 1 96 ? 10.948 6.181 18.947 1.00 84.00 96 THR A O 1
ATOM 749 N N . PRO A 1 97 ? 10.528 5.776 16.754 1.00 87.38 97 PRO A N 1
ATOM 750 C CA . PRO A 1 97 ? 9.432 6.730 16.630 1.00 87.38 97 PRO A CA 1
ATOM 751 C C . PRO A 1 97 ? 8.325 6.464 17.650 1.00 87.38 97 PRO A C 1
ATOM 753 O O . PRO A 1 97 ? 8.002 5.310 17.935 1.00 87.38 97 PRO A O 1
ATOM 756 N N . ALA A 1 98 ? 7.734 7.529 18.199 1.00 89.69 98 ALA A N 1
ATOM 757 C CA . ALA A 1 98 ? 6.734 7.430 19.266 1.00 89.69 98 ALA A CA 1
ATOM 758 C C . ALA A 1 98 ? 5.557 6.519 18.881 1.00 89.69 98 ALA A C 1
ATOM 760 O O . ALA A 1 98 ? 5.187 5.645 19.657 1.00 89.69 98 ALA A O 1
ATOM 761 N N . VAL A 1 99 ? 5.064 6.639 17.644 1.00 91.12 99 VAL A N 1
ATOM 762 C CA . VAL A 1 99 ? 3.973 5.800 17.124 1.00 91.12 99 VAL A CA 1
ATOM 763 C C . VAL A 1 99 ? 4.323 4.307 17.114 1.00 91.12 99 VAL A C 1
ATOM 765 O O . VAL A 1 99 ? 3.463 3.468 17.357 1.00 91.12 99 VAL A O 1
ATOM 768 N N . VAL A 1 100 ? 5.592 3.953 16.881 1.00 88.88 100 VAL A N 1
ATOM 769 C CA . VAL A 1 100 ? 6.059 2.558 16.930 1.00 88.88 100 VAL A CA 1
ATOM 770 C C . VAL A 1 100 ? 6.172 2.072 18.375 1.00 88.88 100 VAL A C 1
ATOM 772 O O . VAL A 1 100 ? 5.866 0.916 18.652 1.00 88.88 100 VAL A O 1
ATOM 775 N N . LYS A 1 101 ? 6.572 2.941 19.313 1.00 89.94 101 LYS A N 1
ATOM 776 C CA . LYS A 1 101 ? 6.587 2.607 20.748 1.00 89.94 101 LYS A CA 1
ATOM 777 C C . LYS A 1 101 ? 5.179 2.363 21.290 1.00 89.94 101 LYS A C 1
ATOM 779 O O . LYS A 1 101 ? 4.998 1.467 22.103 1.00 89.94 101 LYS A O 1
ATOM 784 N N . GLU A 1 102 ? 4.213 3.161 20.844 1.00 93.44 102 GLU A N 1
ATOM 785 C CA . GLU A 1 102 ? 2.825 3.110 21.306 1.00 93.44 102 GLU A CA 1
ATOM 786 C C . GLU A 1 102 ? 2.058 1.915 20.732 1.00 93.44 102 GLU A C 1
ATOM 788 O O . GLU A 1 102 ? 1.442 1.158 21.479 1.00 93.44 102 GLU A O 1
ATOM 793 N N . LEU A 1 103 ? 2.093 1.733 19.409 1.00 94.88 103 LEU A N 1
ATOM 794 C CA . LEU A 1 103 ? 1.260 0.734 18.732 1.00 94.88 103 LEU A CA 1
ATOM 795 C C . LEU A 1 103 ? 1.969 -0.607 18.515 1.00 94.88 103 LEU A C 1
ATOM 797 O O . LEU A 1 103 ? 1.300 -1.625 18.313 1.00 94.88 103 LEU A O 1
ATOM 801 N N . GLY A 1 104 ? 3.304 -0.616 18.565 1.00 94.25 104 GLY A N 1
ATOM 802 C CA . GLY A 1 104 ? 4.114 -1.781 18.229 1.00 94.25 104 GLY A CA 1
ATOM 803 C C . GLY A 1 104 ? 4.022 -2.170 16.746 1.00 94.25 104 GLY A C 1
ATOM 804 O O . GLY A 1 104 ? 3.489 -1.424 15.922 1.00 94.25 104 GLY A O 1
ATOM 805 N N . PRO A 1 105 ? 4.563 -3.340 16.368 1.00 94.88 105 PRO A N 1
ATOM 806 C CA . PRO A 1 105 ? 4.408 -3.862 15.014 1.00 94.88 105 PRO A CA 1
ATOM 807 C C . PRO A 1 105 ? 2.959 -4.311 14.746 1.00 94.88 105 PRO A C 1
ATOM 809 O O . PRO A 1 105 ? 2.241 -4.666 15.694 1.00 94.88 105 PRO A O 1
ATOM 812 N N . PRO A 1 106 ? 2.541 -4.378 13.465 1.00 96.56 106 PRO A N 1
ATOM 813 C CA . PRO A 1 106 ? 1.326 -5.082 13.071 1.00 96.56 106 PRO A CA 1
ATOM 814 C C . PRO A 1 106 ? 1.264 -6.482 13.682 1.00 96.56 106 PRO A C 1
ATOM 816 O O . PRO A 1 106 ? 2.254 -7.213 13.712 1.00 96.56 106 PRO A O 1
ATOM 819 N N . GLN A 1 107 ? 0.087 -6.852 14.167 1.00 97.12 107 GLN A N 1
ATOM 820 C CA . GLN A 1 107 ? -0.195 -8.162 14.738 1.00 97.12 107 GLN A CA 1
ATOM 821 C C . GLN A 1 107 ? -0.866 -9.069 13.705 1.00 97.12 107 GLN A C 1
ATOM 823 O O . GLN A 1 107 ? -1.379 -8.623 12.678 1.00 97.12 107 GLN A O 1
ATOM 828 N N . ARG A 1 108 ? -0.911 -10.373 13.992 1.00 97.31 108 ARG A N 1
ATOM 829 C CA . ARG A 1 108 ? -1.604 -11.337 13.132 1.00 97.31 108 ARG A CA 1
ATOM 830 C C . ARG A 1 108 ? -3.101 -11.016 13.028 1.00 97.31 108 ARG A C 1
ATOM 832 O O . ARG A 1 108 ? -3.824 -11.004 14.033 1.00 97.31 108 ARG A O 1
ATOM 839 N N . GLY A 1 109 ? -3.575 -10.864 11.799 1.00 97.69 109 GLY A N 1
ATOM 840 C CA . GLY A 1 109 ? -4.922 -10.437 11.444 1.00 97.69 109 GLY A CA 1
ATOM 841 C C . GLY A 1 109 ? -5.076 -8.926 11.267 1.00 97.69 109 GLY A C 1
ATOM 842 O O . GLY A 1 109 ? -6.175 -8.494 10.918 1.00 97.69 109 GLY A O 1
ATOM 843 N N . ASP A 1 110 ? -4.030 -8.127 11.489 1.00 98.44 110 ASP A N 1
ATOM 844 C CA . ASP A 1 110 ? -4.056 -6.701 11.166 1.00 98.44 110 ASP A CA 1
ATOM 845 C C . ASP A 1 110 ? -3.979 -6.484 9.650 1.00 98.44 110 ASP A C 1
ATOM 847 O O . ASP A 1 110 ? -3.273 -7.187 8.923 1.00 98.44 110 ASP A O 1
ATOM 851 N N . MET A 1 111 ? -4.693 -5.464 9.186 1.00 98.62 111 MET A N 1
ATOM 852 C CA . MET A 1 111 ? -4.628 -4.941 7.827 1.00 98.62 111 MET A CA 1
ATOM 853 C C . MET A 1 111 ? -3.896 -3.604 7.852 1.00 98.62 111 MET A C 1
ATOM 855 O O . MET A 1 111 ? -4.372 -2.663 8.485 1.00 98.62 111 MET A O 1
ATOM 859 N N . VAL A 1 112 ? -2.771 -3.487 7.153 1.00 98.62 112 VAL A N 1
ATOM 860 C CA . VAL A 1 112 ? -2.070 -2.204 6.998 1.00 98.62 112 VAL A CA 1
ATOM 861 C C . VAL A 1 112 ? -2.550 -1.515 5.727 1.00 98.62 112 VAL A C 1
ATOM 863 O O . VAL A 1 112 ? -2.496 -2.091 4.645 1.00 98.62 112 VAL A O 1
ATOM 866 N N . VAL A 1 113 ? -3.004 -0.271 5.844 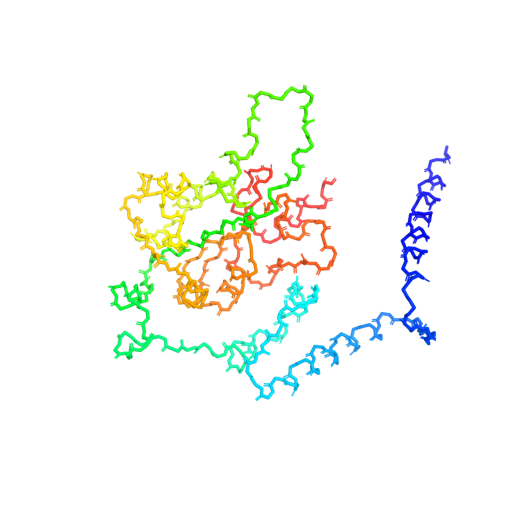1.00 98.38 113 VAL A N 1
ATOM 867 C CA . VAL A 1 113 ? -3.485 0.545 4.724 1.00 98.38 113 VAL A CA 1
ATOM 868 C C . VAL A 1 113 ? -2.571 1.743 4.580 1.00 98.38 113 VAL A C 1
ATOM 870 O O . VAL A 1 113 ? -2.530 2.606 5.454 1.00 98.38 113 VAL A O 1
ATOM 873 N N . HIS A 1 114 ? -1.850 1.813 3.470 1.00 97.44 114 HIS A N 1
ATOM 874 C CA . HIS A 1 114 ? -1.027 2.973 3.166 1.00 97.44 114 HIS A CA 1
ATOM 875 C C . HIS A 1 114 ? -1.860 4.016 2.424 1.00 97.44 114 HIS A C 1
ATOM 877 O O . HIS A 1 114 ? -2.431 3.707 1.379 1.00 97.44 114 HIS A O 1
ATOM 883 N N . LEU A 1 115 ? -1.907 5.251 2.929 1.00 95.06 115 LEU A N 1
ATOM 884 C CA . LEU A 1 115 ? -2.602 6.360 2.280 1.00 95.06 115 LEU A CA 1
ATOM 885 C C . LEU A 1 115 ? -1.587 7.384 1.764 1.00 95.06 115 LEU A C 1
ATOM 887 O O . LEU A 1 115 ? -0.845 8.003 2.522 1.00 95.06 115 LEU A O 1
ATOM 891 N N . ARG A 1 116 ? -1.562 7.586 0.444 1.00 87.75 116 ARG A N 1
ATOM 892 C CA . ARG A 1 116 ? -0.758 8.630 -0.202 1.00 87.75 116 ARG A CA 1
ATOM 893 C C . ARG A 1 116 ? -1.644 9.827 -0.521 1.00 87.75 116 ARG A C 1
ATOM 895 O O . ARG A 1 116 ? -2.742 9.673 -1.039 1.00 87.75 116 ARG A O 1
ATOM 902 N N . TRP A 1 117 ? -1.119 11.023 -0.307 1.00 85.00 117 TRP A N 1
ATOM 903 C CA . TRP A 1 117 ? -1.627 12.252 -0.918 1.00 85.00 117 TRP A CA 1
ATOM 904 C C . TRP A 1 117 ? -0.675 12.670 -2.028 1.00 85.00 117 TRP A C 1
ATOM 906 O O . TRP A 1 117 ? 0.511 12.398 -1.903 1.00 85.00 117 TRP A O 1
ATOM 916 N N . GLY A 1 118 ? -1.154 13.263 -3.122 1.00 70.31 118 GLY A N 1
ATOM 917 C CA . GLY A 1 118 ? -0.279 13.731 -4.204 1.00 70.31 118 GLY A CA 1
ATOM 918 C C . GLY A 1 118 ? 0.733 14.784 -3.734 1.00 70.31 118 GLY A C 1
ATOM 919 O O . GLY A 1 118 ? 0.662 15.279 -2.607 1.00 70.31 118 GLY A O 1
ATOM 920 N N . ASP A 1 119 ? 1.691 15.130 -4.595 1.00 66.06 119 ASP A N 1
ATOM 921 C CA . ASP A 1 119 ? 2.560 16.274 -4.319 1.00 66.06 119 ASP A CA 1
ATOM 922 C C . ASP A 1 119 ? 1.713 17.555 -4.394 1.00 66.06 119 ASP A C 1
ATOM 924 O O . ASP A 1 119 ? 1.117 17.811 -5.446 1.00 66.06 119 ASP A O 1
ATOM 928 N N . PRO A 1 120 ? 1.654 18.370 -3.323 1.00 48.78 120 PRO A N 1
ATOM 929 C CA . PRO A 1 120 ? 0.727 19.504 -3.211 1.00 48.78 120 PRO A CA 1
ATOM 930 C C . PRO A 1 120 ? 0.941 20.622 -4.253 1.00 48.78 120 PRO A C 1
ATOM 932 O O . PRO A 1 120 ? 0.200 21.594 -4.267 1.00 48.78 120 PRO A O 1
ATOM 935 N N . GLY A 1 121 ? 1.935 20.503 -5.139 1.00 47.00 121 GLY A N 1
ATOM 936 C CA . GLY A 1 121 ? 2.224 21.466 -6.209 1.00 47.00 121 GLY A CA 1
ATOM 937 C C . GLY A 1 121 ? 1.874 20.995 -7.624 1.00 47.00 121 GLY A C 1
ATOM 938 O O . GLY A 1 121 ? 2.072 21.744 -8.573 1.00 47.00 121 GLY A O 1
ATOM 939 N N . LYS A 1 122 ? 1.378 19.763 -7.795 1.00 49.16 122 LYS A N 1
ATOM 940 C CA . LYS A 1 122 ? 0.921 19.236 -9.093 1.00 49.16 122 LYS A CA 1
ATOM 941 C C . LYS A 1 122 ? -0.545 18.839 -9.022 1.00 49.16 122 LYS A C 1
ATOM 943 O O . LYS A 1 122 ? -0.921 17.783 -9.537 1.00 49.16 122 LYS A O 1
ATOM 948 N N . ALA A 1 123 ? -1.380 19.683 -8.407 1.00 50.59 123 ALA A N 1
ATOM 949 C CA . ALA A 1 123 ? -2.777 19.728 -8.813 1.00 50.59 123 ALA A CA 1
ATOM 950 C C . ALA A 1 123 ? -2.725 19.801 -10.338 1.00 50.59 123 ALA A C 1
ATOM 952 O O . ALA A 1 123 ? -2.143 20.745 -10.879 1.00 50.59 123 ALA A O 1
ATOM 953 N N . ARG A 1 124 ? -3.148 18.718 -11.013 1.00 50.56 124 ARG A N 1
ATOM 954 C CA . ARG A 1 124 ? -3.160 18.651 -12.478 1.00 50.56 124 ARG A CA 1
ATOM 955 C C . ARG A 1 124 ? -3.704 19.992 -12.908 1.00 50.56 124 ARG A C 1
ATOM 957 O O . ARG A 1 124 ? -4.705 20.395 -12.315 1.00 50.56 124 ARG A O 1
ATOM 964 N N . SER A 1 125 ? -3.025 20.695 -13.815 1.00 46.03 125 SER A N 1
ATOM 965 C CA . SER A 1 125 ? -3.586 21.900 -14.406 1.00 46.03 125 SER A CA 1
ATOM 966 C C . SER A 1 125 ? -4.963 21.488 -14.893 1.00 46.03 125 SER A C 1
ATOM 968 O O . SER A 1 125 ? -5.093 20.808 -15.910 1.00 46.03 125 SER A O 1
ATOM 970 N N . CYS A 1 126 ? -5.969 21.774 -14.079 1.00 48.22 126 CYS A N 1
ATOM 971 C CA . CYS A 1 126 ? -7.346 21.681 -14.450 1.00 48.22 126 CYS A CA 1
ATOM 972 C C . CYS A 1 126 ? -7.384 22.822 -15.434 1.00 48.22 126 CYS A C 1
ATOM 974 O O . CYS A 1 126 ? -7.430 23.981 -15.030 1.00 48.22 126 CYS A O 1
ATOM 976 N N . THR A 1 127 ? -7.125 22.502 -16.702 1.00 48.66 127 THR A N 1
ATOM 977 C CA . THR A 1 127 ? -7.400 23.412 -17.792 1.00 48.66 127 THR A CA 1
ATOM 978 C C . THR A 1 127 ? -8.815 23.857 -17.499 1.00 48.66 127 THR A C 1
ATOM 980 O O . THR A 1 127 ? -9.677 22.981 -17.398 1.00 48.66 127 THR A O 1
ATOM 983 N N . PRO A 1 128 ? -9.028 25.142 -17.174 1.00 47.38 128 PRO A N 1
ATOM 984 C CA . PRO A 1 128 ? -10.338 25.596 -16.766 1.00 47.38 128 PRO A CA 1
ATOM 985 C C . PRO A 1 128 ? -11.281 25.190 -17.891 1.00 47.38 128 PRO A C 1
ATOM 987 O O . PRO A 1 128 ? -11.174 25.691 -19.011 1.00 47.38 128 PRO A O 1
ATOM 990 N N . SER A 1 129 ? -12.132 24.195 -17.632 1.00 49.31 129 SER A N 1
ATOM 991 C CA . SER A 1 129 ? -13.303 24.007 -18.462 1.00 49.31 129 SER A CA 1
ATOM 992 C C . SER A 1 129 ? -14.066 25.318 -18.365 1.00 49.31 129 SER A C 1
ATOM 994 O O . SER A 1 129 ? -14.080 25.950 -17.309 1.00 49.31 129 SER A O 1
ATOM 996 N N . VAL A 1 130 ? -14.640 25.745 -19.483 1.00 54.28 130 VAL A N 1
ATOM 997 C CA . VAL A 1 130 ? -15.180 27.097 -19.709 1.00 54.28 130 VAL A CA 1
ATOM 998 C C . VAL A 1 130 ? -16.311 27.473 -18.722 1.00 54.28 130 VAL A C 1
ATOM 1000 O O . VAL A 1 130 ? -16.711 28.628 -18.652 1.00 54.28 130 VAL A O 1
ATOM 1003 N N . ASP A 1 131 ? -16.727 26.535 -17.870 1.00 52.25 131 ASP A N 1
ATOM 1004 C CA . ASP A 1 131 ? -17.671 26.701 -16.768 1.00 52.25 131 ASP A CA 1
ATOM 1005 C C . ASP A 1 131 ? -16.923 26.797 -15.420 1.00 52.25 131 ASP A C 1
ATOM 1007 O O . ASP A 1 131 ? -16.797 25.839 -14.653 1.00 52.25 131 ASP A O 1
ATOM 1011 N N . ALA A 1 132 ? -16.356 27.974 -15.156 1.00 50.06 132 ALA A N 1
ATOM 1012 C CA . ALA A 1 132 ? -15.412 28.258 -14.073 1.00 50.06 132 ALA A CA 1
ATOM 1013 C C . ALA A 1 132 ? -16.037 28.450 -12.672 1.00 50.06 132 ALA A C 1
ATOM 1015 O O . ALA A 1 132 ? -15.580 29.315 -11.929 1.00 50.06 132 ALA A O 1
ATOM 1016 N N . ASP A 1 133 ? -17.039 27.654 -12.284 1.00 53.09 133 ASP A N 1
ATOM 1017 C CA . ASP A 1 133 ? -17.729 27.844 -10.989 1.00 53.09 133 ASP A CA 1
ATOM 1018 C C . ASP A 1 133 ? -17.625 26.660 -10.014 1.00 53.09 133 ASP A C 1
ATOM 1020 O O . ASP A 1 133 ? -18.213 26.660 -8.936 1.00 53.09 133 ASP A O 1
ATOM 1024 N N . THR A 1 134 ? -16.826 25.637 -10.336 1.00 52.69 134 THR A N 1
ATOM 1025 C CA . THR A 1 134 ? -16.500 24.564 -9.379 1.00 52.69 134 THR A CA 1
ATOM 1026 C C . THR A 1 134 ? -14.990 24.488 -9.189 1.00 52.69 134 THR A C 1
ATOM 1028 O O . THR A 1 134 ? -14.252 24.062 -10.074 1.00 52.69 134 THR A O 1
ATOM 1031 N N . SER A 1 135 ? -14.506 24.940 -8.032 1.00 50.47 135 SER A N 1
ATOM 1032 C CA . SER A 1 135 ? -13.083 24.980 -7.692 1.00 50.47 135 SER A CA 1
ATOM 1033 C C . SER A 1 135 ? -12.468 23.571 -7.660 1.00 50.47 135 SER A C 1
ATOM 1035 O O . SER A 1 135 ? -12.507 22.853 -6.661 1.00 50.47 135 SER A O 1
ATOM 1037 N N . CYS A 1 136 ? -11.839 23.168 -8.767 1.00 49.69 136 CYS A N 1
ATOM 1038 C CA . CYS A 1 136 ? -11.153 21.879 -8.903 1.00 49.69 136 CYS A CA 1
ATOM 1039 C C . CYS A 1 136 ? -10.059 21.617 -7.848 1.00 49.69 136 CYS A C 1
ATOM 1041 O O . CYS A 1 136 ? -9.646 20.472 -7.676 1.00 49.69 136 CYS A O 1
ATOM 1043 N N . SER A 1 137 ? -9.581 22.635 -7.124 1.00 49.22 137 SER A N 1
ATOM 1044 C CA . SER A 1 137 ? -8.532 22.467 -6.112 1.00 49.22 137 SER A CA 1
ATOM 1045 C C . SER A 1 137 ? -9.016 21.773 -4.834 1.00 49.22 137 SER A C 1
ATOM 1047 O O . SER A 1 137 ? -8.258 21.009 -4.243 1.00 49.22 137 SER A O 1
ATOM 1049 N N . ALA A 1 138 ? -10.275 21.958 -4.422 1.00 49.38 138 ALA A N 1
ATOM 1050 C CA . ALA A 1 138 ? -10.756 21.440 -3.137 1.00 49.38 138 ALA A CA 1
ATOM 1051 C C . ALA A 1 138 ? -11.105 19.939 -3.163 1.00 49.38 138 ALA A C 1
ATOM 1053 O O . ALA A 1 138 ? -11.081 19.274 -2.130 1.00 49.38 138 ALA A O 1
ATOM 1054 N N . LEU A 1 139 ? -11.426 19.378 -4.335 1.00 49.16 139 LEU A N 1
ATOM 1055 C CA . LEU A 1 139 ? -11.873 17.983 -4.450 1.00 49.16 139 LEU A CA 1
ATOM 1056 C C . LEU A 1 139 ? -10.725 16.978 -4.610 1.00 49.16 139 LEU A C 1
ATOM 1058 O O . LEU A 1 139 ? -10.891 15.809 -4.260 1.00 49.16 139 LEU A O 1
ATOM 1062 N N . VAL A 1 140 ? -9.568 17.417 -5.115 1.00 55.19 140 VAL A N 1
ATOM 1063 C CA . VAL A 1 140 ? -8.427 16.532 -5.410 1.00 55.19 140 VAL A CA 1
ATOM 1064 C C . VAL A 1 140 ? -7.508 16.358 -4.195 1.00 55.19 140 VAL A C 1
ATOM 1066 O O . VAL A 1 140 ? -6.944 15.280 -4.000 1.00 55.19 140 VAL A O 1
ATOM 1069 N N . ASP A 1 141 ? -7.403 17.370 -3.328 1.00 58.53 141 ASP A N 1
ATOM 1070 C CA . ASP A 1 141 ? -6.438 17.375 -2.218 1.00 58.53 141 ASP A CA 1
ATOM 1071 C C . ASP A 1 141 ? -6.779 16.437 -1.048 1.00 58.53 141 ASP A C 1
ATOM 1073 O O . ASP A 1 141 ? -5.898 16.121 -0.233 1.00 58.53 141 ASP A O 1
ATOM 1077 N N . ASP A 1 142 ? -8.015 15.931 -1.006 1.00 66.31 142 ASP A N 1
ATOM 1078 C CA . ASP A 1 142 ? -8.543 15.144 0.114 1.00 66.31 142 ASP A CA 1
ATOM 1079 C C . ASP A 1 142 ? -8.846 13.676 -0.203 1.00 66.31 142 ASP A C 1
ATOM 1081 O O . ASP A 1 142 ? -9.041 12.888 0.727 1.00 66.31 142 ASP A O 1
ATOM 1085 N N . GLN A 1 143 ? -8.871 13.284 -1.481 1.00 63.34 143 GLN A N 1
ATOM 1086 C CA . GLN A 1 143 ? -9.237 11.917 -1.880 1.00 63.34 143 GLN A CA 1
ATOM 1087 C C . GLN A 1 143 ? -8.043 10.988 -2.120 1.00 63.34 143 GLN A C 1
ATOM 1089 O O . GLN A 1 143 ? -8.223 9.775 -2.175 1.00 63.34 143 GLN A O 1
ATOM 1094 N N . GLY A 1 144 ? -6.823 11.524 -2.215 1.00 75.00 144 GLY A N 1
ATOM 1095 C CA . GLY A 1 144 ? -5.649 10.730 -2.584 1.00 75.00 144 GLY A CA 1
ATOM 1096 C C . GLY A 1 144 ? -5.723 10.195 -4.029 1.00 75.00 144 GLY A C 1
ATOM 1097 O O . GLY A 1 144 ? -6.660 10.490 -4.767 1.00 75.00 144 GLY A O 1
ATOM 1098 N N . PRO A 1 145 ? -4.713 9.433 -4.485 1.00 81.50 145 PRO A N 1
ATOM 1099 C CA . PRO A 1 145 ? -4.628 8.970 -5.869 1.00 81.50 145 PRO A CA 1
ATOM 1100 C C . PRO A 1 145 ? -5.476 7.726 -6.176 1.00 81.50 145 PRO A C 1
ATOM 1102 O O . PRO A 1 145 ? -5.623 7.385 -7.348 1.00 81.50 145 PRO A O 1
ATOM 1105 N N . ALA A 1 146 ? -6.002 7.033 -5.162 1.00 88.25 146 ALA A N 1
ATOM 1106 C CA . ALA A 1 146 ? -6.973 5.953 -5.334 1.00 88.25 146 ALA A CA 1
ATOM 1107 C C . ALA A 1 146 ? -8.320 6.378 -4.733 1.00 88.25 146 ALA A C 1
ATOM 1109 O O . ALA A 1 146 ? -8.322 6.982 -3.660 1.00 88.25 146 ALA A O 1
ATOM 1110 N N . PRO A 1 147 ? -9.452 6.064 -5.388 1.00 91.25 147 PRO A N 1
ATOM 1111 C CA . PRO A 1 147 ? -10.764 6.506 -4.933 1.00 91.25 147 PRO A CA 1
ATOM 1112 C C . PRO A 1 147 ? -11.159 5.849 -3.605 1.00 91.25 147 PRO A C 1
ATOM 1114 O O . PRO A 1 147 ? -10.767 4.721 -3.309 1.00 91.25 147 PRO A O 1
ATOM 1117 N N . MET A 1 148 ? -12.014 6.519 -2.828 1.00 93.50 148 MET A N 1
ATOM 1118 C CA . MET A 1 148 ? -12.575 5.980 -1.578 1.00 93.50 148 MET A CA 1
ATOM 1119 C C . MET A 1 148 ? -13.174 4.574 -1.747 1.00 93.50 148 MET A C 1
ATOM 1121 O O . MET A 1 148 ? -12.963 3.699 -0.905 1.00 93.50 148 MET A O 1
ATOM 1125 N N . GLU A 1 149 ? -13.913 4.348 -2.837 1.00 95.06 149 GLU A N 1
ATOM 1126 C CA . GLU A 1 149 ? -14.599 3.075 -3.083 1.00 95.06 149 GLU A CA 1
ATOM 1127 C C . GLU A 1 149 ? -13.636 1.892 -3.202 1.00 95.06 149 GLU A C 1
ATOM 1129 O O . GLU A 1 149 ? -13.993 0.782 -2.811 1.00 95.06 149 GLU A O 1
ATOM 1134 N N . TYR A 1 150 ? -12.388 2.118 -3.623 1.00 96.00 150 TYR A N 1
ATOM 1135 C CA . TYR A 1 150 ? -11.362 1.081 -3.587 1.00 96.00 150 TYR A CA 1
ATOM 1136 C C . TYR A 1 150 ? -11.078 0.611 -2.156 1.00 96.00 150 TYR A C 1
ATOM 1138 O O . TYR A 1 150 ? -11.227 -0.574 -1.858 1.00 96.00 150 TYR A O 1
ATOM 1146 N N . TYR A 1 151 ? -10.751 1.530 -1.245 1.00 97.62 151 TYR A N 1
ATOM 1147 C CA . TYR A 1 151 ? -10.459 1.174 0.145 1.00 97.62 151 TYR A CA 1
ATOM 1148 C C . TYR A 1 151 ? -11.667 0.532 0.828 1.00 97.62 151 TYR A C 1
ATOM 1150 O O . TYR A 1 151 ? -11.532 -0.488 1.501 1.00 97.62 151 TYR A O 1
ATOM 1158 N N . LYS A 1 152 ? -12.865 1.090 0.614 1.00 97.75 152 LYS A N 1
ATOM 1159 C CA . LYS A 1 152 ? -14.115 0.564 1.173 1.00 97.75 152 LYS A CA 1
ATOM 1160 C C . LYS A 1 152 ? -14.406 -0.854 0.684 1.00 97.75 152 LYS A C 1
ATOM 1162 O O . LYS A 1 152 ? -14.771 -1.702 1.497 1.00 97.75 152 LYS A O 1
ATOM 1167 N N . THR A 1 153 ? -14.253 -1.107 -0.613 1.00 97.94 153 THR A N 1
ATOM 1168 C CA . THR A 1 153 ? -14.516 -2.421 -1.213 1.00 97.94 153 THR A CA 1
ATOM 1169 C C . THR A 1 153 ? -13.553 -3.468 -0.675 1.00 97.94 153 THR A C 1
ATOM 1171 O O . THR A 1 153 ? -13.991 -4.523 -0.218 1.00 97.94 153 THR A O 1
ATOM 1174 N N . VAL A 1 154 ? -12.255 -3.157 -0.637 1.00 98.38 154 VAL A N 1
ATOM 1175 C CA . VAL A 1 154 ? -11.240 -4.083 -0.125 1.00 98.38 154 VAL A CA 1
ATOM 1176 C C . VAL A 1 154 ? -11.435 -4.362 1.365 1.00 98.38 154 VAL A C 1
ATOM 1178 O O . VAL A 1 154 ? -11.499 -5.520 1.764 1.00 98.38 154 VAL A O 1
ATOM 1181 N N . LEU A 1 155 ? -11.599 -3.327 2.194 1.00 98.44 155 LEU A N 1
ATOM 1182 C CA . LEU A 1 155 ? -11.776 -3.511 3.637 1.00 98.44 155 LEU A CA 1
ATOM 1183 C C . LEU A 1 155 ? -13.041 -4.313 3.970 1.00 98.44 155 LEU A C 1
ATOM 1185 O O . LEU A 1 155 ? -13.024 -5.113 4.897 1.00 98.44 155 LEU A O 1
ATOM 1189 N N . LYS A 1 156 ? -14.132 -4.154 3.212 1.00 98.00 156 LYS A N 1
ATOM 1190 C CA . LYS A 1 156 ? -15.342 -4.972 3.400 1.00 98.00 156 LYS A CA 1
ATOM 1191 C C . LYS A 1 156 ? -15.193 -6.403 2.884 1.00 98.00 156 LYS A C 1
ATOM 1193 O O . LYS A 1 156 ? -15.812 -7.304 3.443 1.00 98.00 156 LYS A O 1
ATOM 1198 N N . GLY A 1 157 ? -14.425 -6.604 1.814 1.00 97.75 157 GLY A N 1
ATOM 1199 C CA . GLY A 1 157 ? -14.251 -7.908 1.173 1.00 97.75 157 GLY A CA 1
ATOM 1200 C C . GLY A 1 157 ? -13.165 -8.784 1.798 1.00 97.75 157 GLY A C 1
ATOM 1201 O O . GLY A 1 157 ? -13.175 -9.994 1.583 1.00 97.75 157 GLY A O 1
ATOM 1202 N N . THR A 1 158 ? -12.261 -8.209 2.595 1.00 97.88 158 THR A N 1
ATOM 1203 C CA . THR A 1 158 ? -11.132 -8.940 3.178 1.00 97.88 158 THR A CA 1
ATOM 1204 C C . THR A 1 158 ? -11.224 -9.010 4.698 1.00 97.88 158 THR A C 1
ATOM 1206 O O . THR A 1 158 ? -11.248 -7.993 5.388 1.00 97.88 158 THR A O 1
ATOM 1209 N N . ALA A 1 159 ? -11.193 -10.226 5.250 1.00 98.00 159 ALA A N 1
ATOM 1210 C CA . ALA A 1 159 ? -11.206 -10.441 6.696 1.00 98.00 159 ALA A CA 1
ATOM 1211 C C . ALA A 1 159 ? -9.962 -9.847 7.382 1.00 98.00 159 ALA A C 1
ATOM 1213 O O . ALA A 1 159 ? -8.829 -10.088 6.945 1.00 98.00 159 ALA A O 1
ATOM 1214 N N . HIS A 1 160 ? -10.192 -9.118 8.476 1.00 98.12 160 HIS A N 1
ATOM 1215 C CA . HIS A 1 160 ? -9.180 -8.469 9.308 1.00 98.12 160 HIS A CA 1
ATOM 1216 C C . HIS A 1 160 ? -9.720 -8.234 10.733 1.00 98.12 160 HIS A C 1
ATOM 1218 O O . HIS A 1 160 ? -10.930 -8.199 10.947 1.00 98.12 160 HIS A O 1
ATOM 1224 N N . LYS A 1 161 ? -8.825 -8.082 11.715 1.00 98.25 161 LYS A N 1
ATOM 1225 C CA . LYS A 1 161 ? -9.161 -7.774 13.120 1.00 98.25 161 LYS A CA 1
ATOM 1226 C C . LYS A 1 161 ? -9.099 -6.278 13.414 1.00 98.25 161 LYS A C 1
ATOM 1228 O O . LYS A 1 161 ? -9.953 -5.742 14.111 1.00 98.25 161 LYS A O 1
ATOM 1233 N N . ARG A 1 162 ? -8.068 -5.624 12.884 1.00 98.38 162 ARG A N 1
ATOM 1234 C CA . ARG A 1 162 ? -7.751 -4.209 13.085 1.00 98.38 162 ARG A CA 1
ATOM 1235 C C . ARG A 1 162 ? -7.230 -3.628 11.781 1.00 98.38 162 ARG A C 1
ATOM 1237 O O . ARG A 1 162 ? -6.590 -4.341 11.009 1.00 98.38 162 ARG A O 1
ATOM 1244 N N . VAL A 1 163 ? -7.498 -2.349 11.545 1.00 98.62 163 VAL A N 1
ATOM 1245 C CA . VAL A 1 163 ? -6.986 -1.621 10.379 1.00 98.62 163 VAL A CA 1
ATOM 1246 C C . VAL A 1 163 ? -5.982 -0.581 10.860 1.00 98.62 163 VAL A C 1
ATOM 1248 O O . VAL A 1 163 ? -6.311 0.249 11.698 1.00 98.62 163 VAL A O 1
ATOM 1251 N N . LEU A 1 164 ? -4.758 -0.612 10.350 1.00 98.56 164 LEU A N 1
ATOM 1252 C CA . LEU A 1 164 ? -3.722 0.376 10.643 1.00 98.56 164 LEU A CA 1
ATOM 1253 C C . LEU A 1 164 ? -3.615 1.328 9.451 1.00 98.56 164 LEU A C 1
ATOM 1255 O O . LEU A 1 164 ? -3.105 0.948 8.398 1.00 98.56 164 LEU A O 1
ATOM 1259 N N . LEU A 1 165 ? -4.132 2.547 9.602 1.00 98.31 165 LEU A N 1
ATOM 1260 C CA . LEU A 1 165 ? -4.100 3.572 8.559 1.00 98.31 165 LEU A CA 1
ATOM 1261 C C . LEU A 1 165 ? -2.791 4.360 8.667 1.00 98.31 165 LEU A C 1
ATOM 1263 O O . LEU A 1 165 ? -2.640 5.176 9.577 1.00 98.31 165 LEU A O 1
ATOM 1267 N N . LEU A 1 166 ? -1.861 4.133 7.742 1.00 97.62 166 LEU A N 1
ATOM 1268 C CA . LEU A 1 166 ? -0.611 4.887 7.651 1.00 97.62 166 LEU A CA 1
ATOM 1269 C C . LEU A 1 166 ? -0.894 6.241 7.000 1.00 97.62 166 LEU A C 1
ATOM 1271 O O . LEU A 1 166 ? -1.319 6.302 5.841 1.00 97.62 166 LEU A O 1
ATOM 1275 N N . VAL A 1 167 ? -0.737 7.314 7.776 1.00 95.44 167 VAL A N 1
ATOM 1276 C CA . VAL A 1 167 ? -1.195 8.657 7.407 1.00 95.44 167 VAL A CA 1
ATOM 1277 C C . VAL A 1 167 ? -0.150 9.701 7.782 1.00 95.44 167 VAL A C 1
ATOM 1279 O O . VAL A 1 167 ? 0.266 9.786 8.936 1.00 95.44 167 VAL A O 1
ATOM 1282 N N . GLN A 1 168 ? 0.194 10.561 6.819 1.00 92.38 168 GLN A N 1
ATOM 1283 C CA . GLN A 1 168 ? 1.004 11.755 7.079 1.00 92.38 168 GLN A CA 1
ATOM 1284 C C . GLN A 1 168 ? 0.325 12.647 8.118 1.00 92.38 168 GLN A C 1
ATOM 1286 O O . GLN A 1 168 ? -0.871 12.923 7.992 1.00 92.38 168 GLN A O 1
ATOM 1291 N N . THR A 1 169 ? 1.065 13.169 9.099 1.00 90.69 169 THR A N 1
ATOM 1292 C CA . THR A 1 169 ? 0.489 13.909 10.240 1.00 90.69 169 THR A CA 1
ATOM 1293 C C . THR A 1 169 ? -0.416 15.053 9.776 1.00 90.69 169 THR A C 1
ATOM 1295 O O . THR A 1 169 ? -1.545 15.206 10.247 1.00 90.69 169 THR A O 1
ATOM 1298 N N . LYS A 1 170 ? 0.032 15.805 8.763 1.00 90.31 170 LYS A N 1
ATOM 1299 C CA . LYS A 1 170 ? -0.709 16.933 8.167 1.00 90.31 170 LYS A CA 1
ATOM 1300 C C . LYS A 1 170 ? -2.014 16.543 7.452 1.00 90.31 170 LYS A C 1
ATOM 1302 O O . LYS A 1 170 ? -2.789 17.417 7.086 1.00 90.31 170 LYS A O 1
ATOM 1307 N N . LYS A 1 171 ? -2.245 15.250 7.207 1.00 90.88 171 LYS A N 1
ATOM 1308 C CA . LYS A 1 171 ? -3.421 14.702 6.511 1.00 90.88 171 LYS A CA 1
ATOM 1309 C C . LYS A 1 171 ? -4.371 13.942 7.439 1.00 90.88 171 LYS A C 1
ATOM 1311 O O . LYS A 1 171 ? -5.337 13.357 6.962 1.00 90.88 171 LYS A O 1
ATOM 1316 N N . LYS A 1 172 ? -4.165 14.008 8.761 1.00 90.81 172 LYS A N 1
ATOM 1317 C CA . LYS A 1 172 ? -5.055 13.409 9.772 1.00 90.81 172 LYS A CA 1
ATOM 1318 C C . LYS A 1 172 ? -6.540 13.753 9.566 1.00 90.81 172 LYS A C 1
ATOM 1320 O O . LYS A 1 172 ? -7.382 12.882 9.743 1.00 90.81 172 LYS A O 1
ATOM 1325 N N . GLY A 1 173 ? -6.843 15.006 9.217 1.00 88.56 173 GLY A N 1
ATOM 1326 C CA . GLY A 1 173 ? -8.208 15.504 8.985 1.00 88.56 173 GLY A CA 1
ATOM 1327 C C . GLY A 1 173 ? -8.664 15.447 7.526 1.00 88.56 173 GLY A C 1
ATOM 1328 O O . GLY A 1 173 ? -9.644 16.087 7.170 1.00 88.56 173 GLY A O 1
ATOM 1329 N N . ALA A 1 174 ? -7.940 14.746 6.648 1.00 90.56 174 ALA A N 1
ATOM 1330 C CA . ALA A 1 174 ? -8.374 14.605 5.263 1.00 90.56 174 ALA A CA 1
ATOM 1331 C C . ALA A 1 174 ? -9.683 13.803 5.206 1.00 90.56 174 ALA A C 1
ATOM 1333 O O . ALA A 1 174 ? -9.816 12.772 5.872 1.00 90.56 174 ALA A O 1
ATOM 1334 N N . ARG A 1 175 ? -10.617 14.212 4.340 1.00 90.81 175 ARG A N 1
ATOM 1335 C CA . ARG A 1 175 ? -11.939 13.573 4.204 1.00 90.81 175 ARG A CA 1
ATOM 1336 C C . ARG A 1 175 ? -11.867 12.059 3.968 1.00 90.81 175 ARG A C 1
ATOM 1338 O O . ARG A 1 175 ? -12.728 11.323 4.448 1.00 90.81 175 ARG A O 1
ATOM 1345 N N . LEU A 1 176 ? -10.859 11.573 3.237 1.00 92.00 176 LEU A N 1
ATOM 1346 C CA . LEU A 1 176 ? -10.602 10.136 3.081 1.00 92.00 176 LEU A CA 1
ATOM 1347 C C . LEU A 1 176 ? -10.388 9.443 4.438 1.00 92.00 176 LEU A C 1
ATOM 1349 O O . LEU A 1 176 ? -11.013 8.422 4.710 1.00 92.00 176 LEU A O 1
ATOM 1353 N N . VAL A 1 177 ? -9.548 10.013 5.302 1.00 95.31 177 VAL A N 1
ATOM 1354 C CA . VAL A 1 177 ? -9.209 9.448 6.616 1.00 95.31 177 VAL A CA 1
ATOM 1355 C C . VAL A 1 177 ? -10.426 9.441 7.531 1.00 95.31 177 VAL A C 1
ATOM 1357 O O . VAL A 1 177 ? -10.765 8.400 8.088 1.00 95.31 177 VAL A O 1
ATOM 1360 N N . GLU A 1 178 ? -11.127 10.569 7.636 1.00 95.38 178 GLU A N 1
ATOM 1361 C CA . GLU A 1 178 ? -12.315 10.693 8.489 1.00 95.38 178 GLU A CA 1
ATOM 1362 C C . GLU A 1 178 ? -13.414 9.703 8.087 1.00 95.38 178 GLU A C 1
ATOM 1364 O O . GLU A 1 178 ? -14.027 9.046 8.931 1.00 95.38 178 GLU A O 1
ATOM 1369 N N . ASN A 1 179 ? -13.633 9.540 6.782 1.00 95.50 179 ASN A N 1
ATOM 1370 C CA . ASN A 1 179 ? -14.587 8.569 6.267 1.00 95.50 179 ASN A CA 1
ATOM 1371 C C . ASN A 1 179 ? -14.185 7.128 6.588 1.00 95.50 179 ASN A C 1
ATOM 1373 O O . ASN A 1 179 ? -15.055 6.341 6.958 1.00 95.50 179 ASN A O 1
ATOM 1377 N N . LEU A 1 180 ? -12.902 6.776 6.458 1.00 96.69 180 LEU A N 1
ATOM 1378 C CA . LEU A 1 180 ? -12.422 5.436 6.795 1.00 96.69 180 LEU A CA 1
ATOM 1379 C C . LEU A 1 180 ? -12.579 5.148 8.290 1.00 96.69 180 LEU A C 1
ATOM 1381 O O . LEU A 1 180 ? -13.118 4.103 8.639 1.00 96.69 180 LEU A O 1
ATOM 1385 N N . LEU A 1 181 ? -12.209 6.085 9.165 1.00 97.50 181 LEU A N 1
ATOM 1386 C CA . LEU A 1 181 ? -12.404 5.941 10.613 1.00 97.50 181 LEU A CA 1
ATOM 1387 C C . LEU A 1 181 ? -13.881 5.773 10.986 1.00 97.50 181 LEU A C 1
ATOM 1389 O O . LEU A 1 181 ? -14.223 4.945 11.825 1.00 97.50 181 LEU A O 1
ATOM 1393 N N . ARG A 1 182 ? -14.771 6.529 10.335 1.00 97.50 182 ARG A N 1
ATOM 1394 C CA . ARG A 1 182 ? -16.218 6.429 10.561 1.00 97.50 182 ARG A CA 1
ATOM 1395 C C . ARG A 1 182 ? -16.797 5.092 10.093 1.00 97.50 182 ARG A C 1
ATOM 1397 O O . ARG A 1 182 ? -17.688 4.557 10.743 1.00 97.50 182 ARG A O 1
ATOM 1404 N N . LEU A 1 183 ? -16.345 4.583 8.946 1.00 97.81 183 LEU A N 1
ATOM 1405 C CA . LEU A 1 183 ? -16.868 3.349 8.346 1.00 97.81 183 LEU A CA 1
ATOM 1406 C C . LEU A 1 183 ? -16.277 2.079 8.967 1.00 97.81 183 LEU A C 1
ATOM 1408 O O . LEU A 1 183 ? -16.929 1.036 8.928 1.00 97.81 183 LEU A O 1
ATOM 1412 N N . PHE A 1 184 ? -15.068 2.159 9.521 1.00 98.00 184 PHE A N 1
ATOM 1413 C CA . PHE A 1 184 ? -14.331 1.022 10.063 1.00 98.00 184 PHE A CA 1
ATOM 1414 C C . PHE A 1 184 ? -13.895 1.327 11.504 1.00 98.00 184 PHE A C 1
ATOM 1416 O O . PHE A 1 184 ? -12.786 1.810 11.715 1.00 98.00 184 PHE A O 1
ATOM 1423 N N . PRO A 1 185 ? -14.729 1.019 12.519 1.00 97.50 185 PRO A N 1
ATOM 1424 C CA . PRO A 1 185 ? -14.434 1.326 13.926 1.00 97.50 185 PRO A CA 1
ATOM 1425 C C . PRO A 1 185 ? -13.181 0.637 14.486 1.00 97.50 185 PRO A C 1
ATOM 1427 O O . PRO A 1 185 ? -12.666 1.029 15.527 1.00 97.50 185 PRO A O 1
ATOM 1430 N N . THR A 1 186 ? -12.692 -0.402 13.808 1.00 97.94 186 THR A N 1
ATOM 1431 C CA . THR A 1 186 ? -11.437 -1.096 14.126 1.00 97.94 186 THR A CA 1
ATOM 1432 C C . THR A 1 186 ? -10.207 -0.397 13.538 1.00 97.94 186 THR A C 1
ATOM 1434 O O . THR A 1 186 ? -9.092 -0.906 13.677 1.00 97.94 186 THR A O 1
ATOM 1437 N N . ALA A 1 187 ? -10.386 0.736 12.853 1.00 98.31 187 ALA A N 1
ATOM 1438 C CA . ALA A 1 187 ? -9.301 1.511 12.283 1.00 98.31 187 ALA A CA 1
ATOM 1439 C C . ALA A 1 187 ? -8.586 2.363 13.335 1.00 98.31 187 ALA A C 1
ATOM 1441 O O . ALA A 1 187 ? -9.199 3.075 14.126 1.00 98.31 187 ALA A O 1
ATOM 1442 N N . VAL A 1 188 ? -7.259 2.309 13.298 1.00 98.06 188 VAL A N 1
ATOM 1443 C CA . VAL A 1 188 ? -6.341 3.058 14.150 1.00 98.06 188 VAL A CA 1
ATOM 1444 C C . VAL A 1 188 ? -5.424 3.873 13.251 1.00 98.06 188 VAL A C 1
ATOM 1446 O O . VAL A 1 188 ? -4.882 3.361 12.269 1.00 98.06 188 VAL A O 1
ATOM 1449 N N . LEU A 1 189 ? -5.253 5.151 13.580 1.00 97.44 189 LEU A N 1
ATOM 1450 C CA . LEU A 1 189 ? -4.328 6.019 12.864 1.00 97.44 189 LEU A CA 1
ATOM 1451 C C . LEU A 1 189 ? -2.890 5.749 13.292 1.00 97.44 189 LEU A C 1
ATOM 1453 O O . LEU A 1 189 ? -2.562 5.819 14.473 1.00 97.44 189 LEU A O 1
ATOM 1457 N N . VAL A 1 190 ? -2.025 5.546 12.308 1.00 96.62 190 VAL A N 1
ATOM 1458 C CA . VAL A 1 190 ? -0.573 5.545 12.461 1.00 96.62 190 VAL A CA 1
ATOM 1459 C C . VAL A 1 190 ? -0.066 6.863 11.880 1.00 96.62 190 VAL A C 1
ATOM 1461 O O . VAL A 1 190 ? 0.286 6.956 10.703 1.00 96.62 190 VAL A O 1
ATOM 1464 N N . LEU A 1 191 ? -0.095 7.913 12.704 1.00 95.12 191 LEU A N 1
ATOM 1465 C CA . LEU A 1 191 ? 0.346 9.249 12.303 1.00 95.12 191 LEU A CA 1
ATOM 1466 C C . LEU A 1 191 ? 1.864 9.345 12.359 1.00 95.12 191 LEU A C 1
ATOM 1468 O O . LEU A 1 191 ? 2.463 9.161 13.420 1.00 95.12 191 LEU A O 1
ATOM 1472 N N . ASN A 1 192 ? 2.481 9.633 11.220 1.00 93.00 192 ASN A N 1
ATOM 1473 C CA . ASN A 1 192 ? 3.917 9.838 11.130 1.00 93.00 192 ASN A CA 1
ATOM 1474 C C . ASN A 1 192 ? 4.271 10.627 9.862 1.00 93.00 192 ASN A C 1
ATOM 1476 O O . ASN A 1 192 ? 3.512 10.623 8.902 1.00 93.00 192 ASN A O 1
ATOM 1480 N N . ASP A 1 193 ? 5.427 11.287 9.849 1.00 90.62 193 ASP A N 1
ATOM 1481 C CA . ASP A 1 193 ? 5.960 11.961 8.655 1.00 90.62 193 ASP A CA 1
ATOM 1482 C C . ASP A 1 193 ? 7.265 11.306 8.160 1.00 90.62 193 ASP A C 1
ATOM 1484 O O . ASP A 1 193 ? 7.949 11.849 7.292 1.00 90.62 193 ASP A O 1
ATOM 1488 N N . ASP A 1 194 ? 7.618 10.141 8.715 1.00 89.50 194 ASP A N 1
ATOM 1489 C CA . ASP A 1 194 ? 8.826 9.395 8.371 1.00 89.50 194 ASP A CA 1
ATOM 1490 C C . ASP A 1 194 ? 8.473 8.209 7.473 1.00 89.50 194 ASP A C 1
ATOM 1492 O O . ASP A 1 194 ? 7.956 7.181 7.898 1.00 89.50 194 ASP A O 1
ATOM 1496 N N . ILE A 1 195 ? 8.848 8.329 6.210 1.00 88.12 195 ILE A N 1
ATOM 1497 C CA . ILE A 1 195 ? 8.616 7.330 5.169 1.00 88.12 195 ILE A CA 1
ATOM 1498 C C . ILE A 1 195 ? 9.168 5.934 5.512 1.00 88.12 195 ILE A C 1
ATOM 1500 O O . ILE A 1 195 ? 8.665 4.923 5.016 1.00 88.12 195 ILE A O 1
ATOM 1504 N N . LEU A 1 196 ? 10.200 5.860 6.362 1.00 88.25 196 LEU A N 1
ATOM 1505 C CA . LEU A 1 196 ? 10.767 4.595 6.822 1.00 88.25 196 LEU A CA 1
ATOM 1506 C C . LEU A 1 196 ? 9.876 3.913 7.861 1.00 88.25 196 LEU A C 1
ATOM 1508 O O . LEU A 1 196 ? 9.882 2.685 7.941 1.00 88.25 196 LEU A O 1
ATOM 1512 N N . VAL A 1 197 ? 9.077 4.675 8.612 1.00 91.56 197 VAL A N 1
ATOM 1513 C CA . VAL A 1 197 ? 8.045 4.129 9.502 1.00 91.56 197 VAL A CA 1
ATOM 1514 C C . VAL A 1 197 ? 6.938 3.493 8.678 1.00 91.56 197 VAL A C 1
ATOM 1516 O O . VAL A 1 197 ? 6.582 2.347 8.952 1.00 91.56 197 VAL A O 1
ATOM 1519 N N . ASP A 1 198 ? 6.460 4.173 7.632 1.00 94.19 198 ASP A N 1
ATOM 1520 C CA . ASP A 1 198 ? 5.460 3.610 6.718 1.00 94.19 198 ASP A CA 1
ATOM 1521 C C . ASP A 1 198 ? 5.955 2.299 6.100 1.00 94.19 198 ASP A C 1
ATOM 1523 O O . ASP A 1 198 ? 5.294 1.260 6.190 1.00 94.19 198 ASP A O 1
ATOM 1527 N N . TYR A 1 199 ? 7.162 2.326 5.529 1.00 92.38 199 TYR A N 1
ATOM 1528 C CA . TYR A 1 199 ? 7.780 1.140 4.947 1.00 92.38 199 TYR A CA 1
ATOM 1529 C C . TYR A 1 199 ? 7.952 0.019 5.981 1.00 92.38 199 TYR A C 1
ATOM 1531 O O . TYR A 1 199 ? 7.660 -1.140 5.681 1.00 92.38 199 TYR A O 1
ATOM 1539 N N . TRP A 1 200 ? 8.381 0.335 7.208 1.00 92.81 200 TRP A N 1
ATOM 1540 C CA . TRP A 1 200 ? 8.523 -0.657 8.271 1.00 92.81 200 TRP A CA 1
ATOM 1541 C C . TRP A 1 200 ? 7.186 -1.316 8.615 1.00 92.81 200 TRP A C 1
ATOM 1543 O O . TRP A 1 200 ? 7.111 -2.544 8.567 1.00 92.81 200 TRP A O 1
ATOM 1553 N N . TYR A 1 201 ? 6.120 -0.546 8.864 1.00 95.81 201 TYR A N 1
ATOM 1554 C CA . TYR A 1 201 ? 4.786 -1.101 9.127 1.00 95.81 201 TYR A CA 1
ATOM 1555 C C . TYR A 1 201 ? 4.315 -2.004 7.983 1.00 95.81 201 TYR A C 1
ATOM 1557 O O . TYR A 1 201 ? 3.854 -3.117 8.228 1.00 95.81 201 TYR A O 1
ATOM 1565 N N . MET A 1 202 ? 4.480 -1.570 6.730 1.00 96.88 202 MET A N 1
ATOM 1566 C CA . MET A 1 202 ? 4.122 -2.385 5.566 1.00 96.88 202 MET A CA 1
ATOM 1567 C C . MET A 1 202 ? 4.949 -3.674 5.483 1.00 96.88 202 MET A C 1
ATOM 1569 O O . MET A 1 202 ? 4.396 -4.741 5.230 1.00 96.88 202 MET A O 1
ATOM 1573 N N . SER A 1 203 ? 6.257 -3.612 5.747 1.00 93.06 203 SER A N 1
ATOM 1574 C CA . SER A 1 203 ? 7.152 -4.776 5.669 1.00 93.06 203 SER A CA 1
ATOM 1575 C C . SER A 1 203 ? 6.792 -5.895 6.658 1.00 93.06 203 SER A C 1
ATOM 1577 O O . SER A 1 203 ? 7.047 -7.068 6.372 1.00 93.06 203 SER A O 1
ATOM 1579 N N . GLN A 1 204 ? 6.194 -5.531 7.800 1.00 94.19 204 GLN A N 1
ATOM 1580 C CA . GLN A 1 204 ? 5.790 -6.444 8.876 1.00 94.19 204 GLN A CA 1
ATOM 1581 C C . GLN A 1 204 ? 4.332 -6.916 8.759 1.00 94.19 204 GLN A C 1
ATOM 1583 O O . GLN A 1 204 ? 3.908 -7.791 9.511 1.00 94.19 204 GLN A O 1
ATOM 1588 N N . ALA A 1 205 ? 3.547 -6.330 7.856 1.00 97.12 205 ALA A N 1
ATOM 1589 C CA . ALA A 1 205 ? 2.123 -6.603 7.750 1.00 97.12 205 ALA A CA 1
ATOM 1590 C C . ALA A 1 205 ? 1.837 -8.007 7.193 1.00 97.12 205 ALA A C 1
ATOM 1592 O O . ALA A 1 205 ? 2.485 -8.457 6.249 1.00 97.12 205 ALA A O 1
ATOM 1593 N N . GLU A 1 206 ? 0.807 -8.670 7.724 1.00 97.88 206 GLU A N 1
ATOM 1594 C CA . GLU A 1 206 ? 0.258 -9.897 7.131 1.00 97.88 206 GLU A CA 1
ATOM 1595 C C . GLU A 1 206 ? -0.576 -9.574 5.885 1.00 97.88 206 GLU A C 1
ATOM 1597 O O . GLU A 1 206 ? -0.517 -10.303 4.895 1.00 97.88 206 GLU A O 1
ATOM 1602 N N . LYS A 1 207 ? -1.320 -8.462 5.915 1.00 98.69 207 LYS A N 1
ATOM 1603 C CA . LYS A 1 207 ? -2.144 -7.989 4.801 1.00 98.69 207 LYS A CA 1
ATOM 1604 C C . LYS A 1 207 ? -1.940 -6.506 4.548 1.00 98.69 207 LYS A C 1
ATOM 1606 O O . LYS A 1 207 ? -1.846 -5.721 5.494 1.00 98.69 207 LYS A O 1
ATOM 1611 N N . ILE A 1 208 ? -1.886 -6.128 3.275 1.00 98.75 208 ILE A N 1
ATOM 1612 C CA . ILE A 1 208 ? -1.585 -4.758 2.856 1.00 98.75 208 ILE A CA 1
ATOM 1613 C C . ILE A 1 208 ? -2.642 -4.263 1.876 1.00 98.75 208 ILE A C 1
ATOM 1615 O O . ILE A 1 208 ? -2.932 -4.934 0.891 1.00 98.75 208 ILE A O 1
ATOM 1619 N N . ILE A 1 209 ? -3.146 -3.049 2.088 1.00 98.44 209 ILE A N 1
ATOM 1620 C CA . ILE A 1 209 ? -3.827 -2.256 1.064 1.00 98.44 209 ILE A CA 1
ATOM 1621 C C . ILE A 1 209 ? -2.880 -1.147 0.629 1.00 98.44 209 ILE A C 1
ATOM 1623 O O . ILE A 1 209 ? -2.536 -0.252 1.406 1.00 98.44 209 ILE A O 1
ATOM 1627 N N . MET A 1 210 ? -2.440 -1.222 -0.622 1.00 97.06 210 MET A N 1
ATOM 1628 C CA . MET A 1 210 ? -1.549 -0.230 -1.202 1.00 97.06 210 MET A CA 1
ATOM 1629 C C . MET A 1 210 ? -2.322 1.012 -1.641 1.00 97.06 210 MET A C 1
ATOM 1631 O O . MET A 1 210 ? -3.485 0.926 -2.038 1.00 97.06 210 MET A O 1
ATOM 1635 N N . SER A 1 211 ? -1.628 2.145 -1.676 1.00 93.44 211 SER A N 1
ATOM 1636 C CA . SER A 1 211 ? -2.007 3.303 -2.492 1.00 93.44 211 SER A CA 1
ATOM 1637 C C . SER A 1 211 ? -1.062 3.418 -3.691 1.00 93.44 211 SER A C 1
ATOM 1639 O O . SER A 1 211 ? 0.102 3.038 -3.560 1.00 93.44 211 SER A O 1
ATOM 1641 N N . PRO A 1 212 ? -1.469 4.040 -4.808 1.00 88.75 212 PRO A N 1
ATOM 1642 C CA . PRO A 1 212 ? -0.552 4.355 -5.899 1.00 88.75 212 PRO A CA 1
ATOM 1643 C C . PRO A 1 212 ? 0.640 5.200 -5.418 1.00 88.75 212 PRO A C 1
ATOM 1645 O O . PRO A 1 212 ? 0.476 6.346 -4.995 1.00 88.75 212 PRO A O 1
ATOM 1648 N N . GLY A 1 213 ? 1.847 4.638 -5.478 1.00 85.75 213 GLY A N 1
ATOM 1649 C CA . GLY A 1 213 ? 3.075 5.340 -5.111 1.00 85.75 21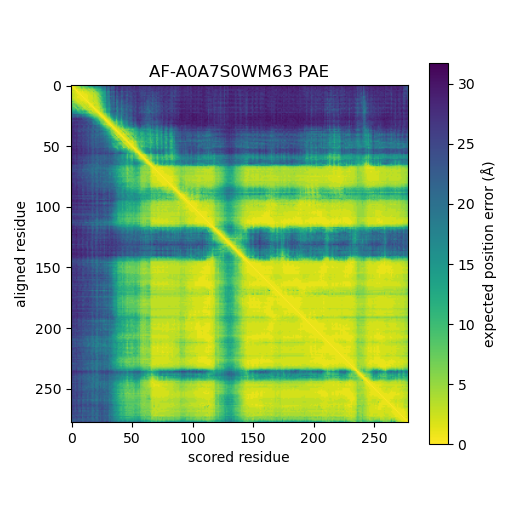3 GLY A CA 1
ATOM 1650 C C . GLY A 1 213 ? 4.261 4.408 -4.870 1.00 85.75 213 GLY A C 1
ATOM 1651 O O . GLY A 1 213 ? 4.092 3.264 -4.453 1.00 85.75 213 GLY A O 1
ATOM 1652 N N . THR A 1 214 ? 5.468 4.930 -5.095 1.00 84.56 214 THR A N 1
ATOM 1653 C CA . THR A 1 214 ? 6.734 4.181 -5.025 1.00 84.56 214 THR A CA 1
ATOM 1654 C C . THR A 1 214 ? 6.940 3.499 -3.674 1.00 84.56 214 THR A C 1
ATOM 1656 O O . THR A 1 214 ? 7.247 2.316 -3.627 1.00 84.56 214 THR A O 1
ATOM 1659 N N . ILE A 1 215 ? 6.713 4.205 -2.565 1.00 88.06 215 ILE A N 1
ATOM 1660 C CA . ILE A 1 215 ? 6.928 3.651 -1.217 1.00 88.06 215 ILE A CA 1
ATOM 1661 C C . ILE A 1 215 ? 5.939 2.554 -0.880 1.00 88.06 215 ILE A C 1
ATOM 1663 O O . ILE A 1 215 ? 6.339 1.517 -0.363 1.00 88.06 215 ILE A O 1
ATOM 1667 N N . SER A 1 216 ? 4.666 2.757 -1.219 1.00 93.25 216 SER A N 1
ATOM 1668 C CA . SER A 1 216 ? 3.642 1.738 -1.013 1.00 93.25 216 SER A CA 1
ATOM 1669 C C . SER A 1 216 ? 3.981 0.466 -1.792 1.00 93.25 216 SER A C 1
ATOM 1671 O O . SER A 1 216 ? 3.871 -0.641 -1.266 1.00 93.25 216 SER A O 1
ATOM 1673 N N . TRP A 1 217 ? 4.478 0.626 -3.023 1.00 93.31 217 TRP A N 1
ATOM 1674 C CA . TRP A 1 217 ? 4.949 -0.489 -3.830 1.00 93.31 217 TRP A CA 1
ATOM 1675 C C . TRP A 1 217 ? 6.131 -1.215 -3.200 1.00 93.31 217 TRP A C 1
ATOM 1677 O O . TRP A 1 217 ? 6.060 -2.424 -3.010 1.00 93.31 217 TRP A O 1
ATOM 1687 N N . TRP A 1 218 ? 7.179 -0.491 -2.813 1.00 91.12 218 TRP A N 1
ATOM 1688 C CA . TRP A 1 218 ? 8.362 -1.084 -2.192 1.00 91.12 218 TRP A CA 1
ATOM 1689 C C . TRP A 1 218 ? 8.040 -1.769 -0.862 1.00 91.12 218 TRP A C 1
ATOM 1691 O O . TRP A 1 218 ? 8.482 -2.895 -0.635 1.00 91.12 218 TRP A O 1
ATOM 1701 N N . GLY A 1 219 ? 7.225 -1.134 -0.014 1.00 93.69 219 GLY A N 1
ATOM 1702 C CA . GLY A 1 219 ? 6.783 -1.700 1.259 1.00 93.69 219 GLY A CA 1
ATOM 1703 C C . GLY A 1 219 ? 6.025 -3.012 1.070 1.00 93.69 219 GLY A C 1
ATOM 1704 O O . GLY A 1 219 ? 6.266 -3.969 1.799 1.00 93.69 219 GLY A O 1
ATOM 1705 N N . ALA A 1 220 ? 5.166 -3.099 0.053 1.00 96.19 220 ALA A N 1
ATOM 1706 C CA . ALA A 1 220 ? 4.454 -4.329 -0.277 1.00 96.19 220 ALA A CA 1
ATOM 1707 C C . ALA A 1 220 ? 5.348 -5.385 -0.950 1.00 96.19 220 ALA A C 1
ATOM 1709 O O . ALA A 1 220 ? 5.316 -6.561 -0.583 1.00 96.19 220 ALA A O 1
ATOM 1710 N N . PHE A 1 221 ? 6.181 -4.971 -1.905 1.00 94.44 221 PHE A N 1
ATOM 1711 C CA . PHE A 1 221 ? 7.081 -5.854 -2.639 1.00 94.44 221 PHE A CA 1
ATOM 1712 C C . PHE A 1 221 ? 8.067 -6.557 -1.702 1.00 94.44 221 PHE A C 1
ATOM 1714 O O . PHE A 1 221 ? 8.268 -7.765 -1.819 1.00 94.44 221 PHE A O 1
ATOM 1721 N N . MET A 1 222 ? 8.591 -5.844 -0.706 1.00 92.94 222 MET A N 1
ATOM 1722 C CA . MET A 1 222 ? 9.578 -6.362 0.248 1.00 92.94 222 MET A CA 1
ATOM 1723 C C . MET A 1 222 ? 8.976 -7.002 1.510 1.00 92.94 222 MET A C 1
ATOM 1725 O O . MET A 1 222 ? 9.718 -7.556 2.327 1.00 92.94 222 MET A O 1
ATOM 1729 N N . SER A 1 223 ? 7.654 -6.949 1.699 1.00 95.38 223 SER A N 1
ATOM 1730 C CA . SER A 1 223 ? 6.995 -7.543 2.870 1.00 95.38 223 SER A CA 1
ATOM 1731 C C . SER A 1 223 ? 6.902 -9.070 2.797 1.00 95.38 223 SER A C 1
ATOM 1733 O O . SER A 1 223 ? 7.028 -9.676 1.732 1.00 95.38 223 SER A O 1
ATOM 1735 N N . ASN A 1 224 ? 6.587 -9.687 3.940 1.00 93.44 224 ASN A N 1
ATOM 1736 C CA . ASN A 1 224 ? 6.101 -11.073 4.022 1.00 93.44 224 ASN A CA 1
ATOM 1737 C C . ASN A 1 224 ? 4.568 -11.177 3.980 1.00 93.44 224 ASN A C 1
ATOM 1739 O O . ASN A 1 224 ? 4.030 -12.214 4.366 1.00 93.44 224 ASN A O 1
ATOM 1743 N N . ALA A 1 225 ? 3.860 -10.125 3.559 1.00 98.00 225 ALA A N 1
ATOM 1744 C CA . ALA A 1 225 ? 2.405 -10.153 3.516 1.00 98.00 225 ALA A CA 1
ATOM 1745 C C . ALA A 1 225 ? 1.919 -11.352 2.700 1.00 98.00 225 ALA A C 1
ATOM 1747 O O . ALA A 1 225 ? 2.471 -11.640 1.636 1.00 98.00 225 ALA A O 1
ATOM 1748 N N . VAL A 1 226 ? 0.893 -12.033 3.196 1.00 98.25 226 VAL A N 1
ATOM 1749 C CA . VAL A 1 226 ? 0.244 -13.158 2.511 1.00 98.25 226 VAL A CA 1
ATOM 1750 C C . VAL A 1 226 ? -0.816 -12.677 1.521 1.00 98.25 226 VAL A C 1
ATOM 1752 O O . VAL A 1 226 ? -1.220 -13.435 0.645 1.00 98.25 226 VAL A O 1
ATOM 1755 N N . GLU A 1 227 ? -1.243 -11.418 1.640 1.00 98.62 227 GLU A N 1
ATOM 1756 C CA . GLU A 1 227 ? -2.247 -10.789 0.784 1.00 98.62 227 GLU A CA 1
ATOM 1757 C C . GLU A 1 227 ? -1.916 -9.300 0.588 1.00 98.62 227 GLU A C 1
ATOM 1759 O O . GLU A 1 227 ? -1.720 -8.555 1.552 1.00 98.62 227 GLU A O 1
ATOM 1764 N N . VAL A 1 228 ? -1.829 -8.860 -0.667 1.00 98.62 228 VAL A N 1
ATOM 1765 C CA . VAL A 1 228 ? -1.496 -7.484 -1.052 1.00 98.62 228 VAL A CA 1
ATOM 1766 C C . VAL A 1 228 ? -2.533 -6.980 -2.047 1.00 98.62 228 VAL A C 1
ATOM 1768 O O . VAL A 1 228 ? -2.602 -7.451 -3.179 1.00 98.62 228 VAL A O 1
ATOM 1771 N N . HIS A 1 229 ? -3.320 -5.988 -1.647 1.00 98.31 229 HIS A N 1
ATOM 1772 C CA . HIS A 1 229 ? -4.293 -5.330 -2.506 1.00 98.31 229 HIS A CA 1
ATOM 1773 C C . HIS A 1 229 ? -3.633 -4.168 -3.250 1.00 98.31 229 HIS A C 1
ATOM 1775 O O . HIS A 1 229 ? -3.163 -3.205 -2.638 1.00 98.31 229 HIS A O 1
ATOM 1781 N N . TYR A 1 230 ? -3.597 -4.288 -4.575 1.00 96.44 230 TYR A N 1
ATOM 1782 C CA . TYR A 1 230 ? -2.935 -3.366 -5.488 1.00 96.44 230 TYR A CA 1
ATOM 1783 C C . TYR A 1 230 ? -3.985 -2.596 -6.312 1.00 96.44 230 TYR A C 1
ATOM 1785 O O . TYR A 1 230 ? -4.698 -3.216 -7.109 1.00 96.44 230 TYR A O 1
ATOM 1793 N N . PRO A 1 231 ? -4.072 -1.258 -6.201 1.00 94.75 231 PRO A N 1
ATOM 1794 C CA . PRO A 1 231 ? -4.970 -0.456 -7.028 1.00 94.75 231 PRO A CA 1
ATOM 1795 C C . PRO A 1 231 ? -4.357 -0.154 -8.403 1.00 94.75 231 PRO A C 1
ATOM 1797 O O . PRO A 1 231 ? -3.269 0.413 -8.495 1.00 94.75 231 PRO A O 1
ATOM 1800 N N . ILE A 1 232 ? -5.083 -0.472 -9.472 1.00 90.94 232 ILE A N 1
ATOM 1801 C CA . ILE A 1 232 ? -4.811 -0.004 -10.834 1.00 90.94 232 ILE A CA 1
ATOM 1802 C C . ILE A 1 232 ? -5.655 1.241 -11.063 1.00 90.94 232 ILE A C 1
ATOM 1804 O O . ILE A 1 232 ? -6.882 1.160 -11.098 1.00 90.94 232 ILE A O 1
ATOM 1808 N N . THR A 1 233 ? -5.002 2.391 -11.202 1.00 87.25 233 THR A N 1
ATOM 1809 C CA . THR A 1 233 ? -5.679 3.675 -11.408 1.00 87.25 233 THR A CA 1
ATOM 1810 C C . THR A 1 233 ? -5.331 4.246 -12.777 1.00 87.25 233 THR A C 1
ATOM 1812 O O . THR A 1 233 ? -4.368 3.826 -13.414 1.00 87.25 233 THR A O 1
ATOM 1815 N N . GLU A 1 234 ? -6.098 5.228 -13.247 1.00 79.44 234 GLU A N 1
ATOM 1816 C CA . GLU A 1 234 ? -5.882 5.846 -14.564 1.00 79.44 234 GLU A CA 1
ATOM 1817 C C . GLU A 1 234 ? -4.465 6.428 -14.719 1.00 79.44 234 GLU A C 1
ATOM 1819 O O . GLU A 1 234 ? -3.851 6.361 -15.784 1.00 79.44 234 GLU A O 1
ATOM 1824 N N . THR A 1 235 ? -3.918 6.979 -13.633 1.00 70.12 235 THR A N 1
ATOM 1825 C CA . THR A 1 235 ? -2.620 7.670 -13.641 1.00 70.12 235 THR A CA 1
ATOM 1826 C C . THR A 1 235 ? -1.522 6.970 -12.860 1.00 70.12 235 THR A C 1
ATOM 1828 O O . THR A 1 235 ? -0.383 7.439 -12.859 1.00 70.12 235 THR A O 1
ATOM 1831 N N . GLY A 1 236 ? -1.856 5.886 -12.165 1.00 61.38 236 GLY A N 1
ATOM 1832 C CA . GLY A 1 236 ? -0.949 5.126 -11.320 1.00 61.38 236 GLY A CA 1
ATOM 1833 C C . GLY A 1 236 ? -0.624 3.776 -11.940 1.00 61.38 236 GLY A C 1
ATOM 1834 O O . GLY A 1 236 ? -1.524 3.004 -12.240 1.00 61.38 236 GLY A O 1
ATOM 1835 N N . SER A 1 237 ? 0.677 3.507 -12.077 1.00 56.94 237 SER A N 1
ATOM 1836 C CA . SER A 1 237 ? 1.294 2.211 -12.403 1.00 56.94 237 SER A CA 1
ATOM 1837 C C . SER A 1 237 ? 0.722 1.439 -13.601 1.00 56.94 237 SER A C 1
ATOM 1839 O O . SER A 1 237 ? -0.329 0.811 -13.539 1.00 56.94 237 SER A O 1
ATOM 1841 N N . GLY A 1 238 ? 1.518 1.393 -14.668 1.00 51.88 238 GLY A N 1
ATOM 1842 C CA . GLY A 1 238 ? 1.531 0.259 -15.588 1.00 51.88 238 GLY A CA 1
ATOM 1843 C C . GLY A 1 238 ? 0.661 0.347 -16.839 1.00 51.88 238 GLY A C 1
ATOM 1844 O O . GLY A 1 238 ? 1.076 -0.196 -17.853 1.00 51.88 238 GLY A O 1
ATOM 1845 N N . ARG A 1 239 ? -0.480 1.057 -16.861 1.00 56.47 239 ARG A N 1
ATOM 1846 C CA . ARG A 1 239 ? -1.323 1.037 -18.083 1.00 56.47 239 ARG A CA 1
ATOM 1847 C C . ARG A 1 239 ? -0.685 1.698 -19.304 1.00 56.47 239 ARG A C 1
ATOM 1849 O O . ARG A 1 239 ? -0.822 1.183 -20.400 1.00 56.47 239 ARG A O 1
ATOM 1856 N N . ASN A 1 240 ? 0.017 2.816 -19.117 1.00 54.69 240 ASN A N 1
ATOM 1857 C CA . ASN A 1 240 ? 0.451 3.667 -20.236 1.00 54.69 240 ASN A CA 1
ATOM 1858 C C . ASN A 1 240 ? 1.916 4.117 -20.157 1.00 54.69 240 ASN A C 1
ATOM 1860 O O . ASN A 1 240 ? 2.319 5.066 -20.829 1.00 54.69 240 ASN A O 1
ATOM 1864 N N . ARG A 1 241 ? 2.737 3.479 -19.316 1.00 61.75 241 ARG A N 1
ATOM 1865 C CA . ARG A 1 241 ? 4.154 3.836 -19.181 1.00 61.75 241 ARG A CA 1
ATOM 1866 C C . ARG A 1 241 ? 5.015 2.610 -19.435 1.00 61.75 241 ARG A C 1
ATOM 1868 O O . ARG A 1 241 ? 5.296 1.872 -18.503 1.00 61.75 241 ARG A O 1
ATOM 1875 N N . LEU A 1 242 ? 5.492 2.471 -20.676 1.00 61.16 242 LEU A N 1
ATOM 1876 C CA . LEU A 1 242 ? 6.437 1.422 -21.099 1.00 61.16 242 LEU A CA 1
ATOM 1877 C C . LEU A 1 242 ? 7.660 1.302 -20.173 1.00 61.16 242 LEU A C 1
ATOM 1879 O O . LEU A 1 242 ? 8.240 0.233 -20.056 1.00 61.16 242 LEU A O 1
ATOM 1883 N N . ASN A 1 243 ? 8.022 2.390 -19.486 1.00 66.31 243 ASN A N 1
ATOM 1884 C CA . ASN A 1 243 ? 9.176 2.433 -18.594 1.00 66.31 243 ASN A CA 1
ATOM 1885 C C . ASN A 1 243 ? 8.827 2.357 -17.097 1.00 66.31 243 ASN A C 1
ATOM 1887 O O . ASN A 1 243 ? 9.742 2.472 -16.294 1.00 66.31 243 ASN A O 1
ATOM 1891 N N . HIS A 1 244 ? 7.552 2.216 -16.711 1.00 73.75 244 HIS A N 1
ATOM 1892 C CA . HIS A 1 244 ? 7.114 2.205 -15.306 1.00 73.75 244 HIS A CA 1
ATOM 1893 C C . HIS A 1 244 ? 6.019 1.146 -15.084 1.00 73.75 244 HIS A C 1
ATOM 1895 O O . HIS A 1 244 ? 4.854 1.477 -14.818 1.00 73.75 244 HIS A O 1
ATOM 1901 N N . ASP A 1 245 ? 6.392 -0.123 -15.251 1.00 82.75 245 ASP A N 1
ATOM 1902 C CA . ASP A 1 245 ? 5.522 -1.262 -14.974 1.00 82.75 245 ASP A CA 1
ATOM 1903 C C . ASP A 1 245 ? 5.874 -1.902 -13.628 1.00 82.75 245 ASP A C 1
ATOM 1905 O O . ASP A 1 245 ? 6.913 -2.535 -13.466 1.00 82.75 245 ASP A O 1
ATOM 1909 N N . LEU A 1 246 ? 4.985 -1.728 -12.658 1.00 87.19 246 LEU A N 1
ATOM 1910 C CA . LEU A 1 246 ? 5.130 -2.210 -11.289 1.00 87.19 246 LEU A CA 1
ATOM 1911 C C . LEU A 1 246 ? 4.221 -3.418 -10.992 1.00 87.19 246 LEU A C 1
ATOM 1913 O O . LEU A 1 246 ? 4.081 -3.807 -9.829 1.00 87.19 246 LEU A O 1
ATOM 1917 N N . HIS A 1 247 ? 3.586 -4.014 -12.007 1.00 90.25 247 HIS A N 1
ATOM 1918 C CA . HIS A 1 247 ? 2.763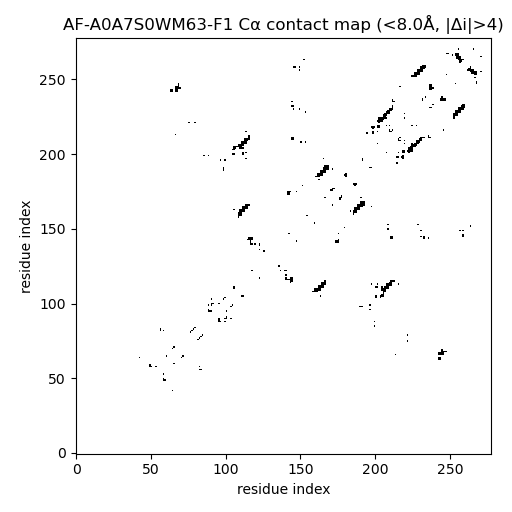 -5.204 -11.811 1.00 90.25 247 HIS A CA 1
ATOM 1919 C C . HIS A 1 247 ? 3.624 -6.407 -11.432 1.00 90.25 247 HIS A C 1
ATOM 1921 O O . HIS A 1 247 ? 4.554 -6.760 -12.146 1.00 90.25 247 HIS A O 1
ATOM 1927 N N . VAL A 1 248 ? 3.264 -7.062 -10.332 1.00 92.75 248 VAL A N 1
ATOM 1928 C CA . VAL A 1 248 ? 3.886 -8.298 -9.854 1.00 92.75 248 VAL A CA 1
ATOM 1929 C C . VAL A 1 248 ? 3.140 -9.501 -10.439 1.00 92.75 248 VAL A C 1
ATOM 1931 O O . VAL A 1 248 ? 2.005 -9.795 -10.050 1.00 92.75 248 VAL A O 1
ATOM 1934 N N . ASP A 1 249 ? 3.738 -10.162 -11.426 1.00 93.75 249 ASP A N 1
ATOM 1935 C CA . ASP A 1 249 ? 3.071 -11.160 -12.274 1.00 93.75 249 ASP A CA 1
ATOM 1936 C C . ASP A 1 249 ? 3.243 -12.620 -11.827 1.00 93.75 249 ASP A C 1
ATOM 1938 O O . ASP A 1 249 ? 2.497 -13.499 -12.261 1.00 93.75 249 ASP A O 1
ATOM 1942 N N . ASP A 1 250 ? 4.178 -12.873 -10.921 1.00 95.38 250 ASP A N 1
ATOM 1943 C CA . ASP A 1 250 ? 4.635 -14.194 -10.482 1.00 95.38 250 ASP A CA 1
ATOM 1944 C C . ASP A 1 250 ? 4.369 -14.475 -8.989 1.00 95.38 250 ASP A C 1
ATOM 1946 O O . ASP A 1 250 ? 4.669 -15.565 -8.501 1.00 95.38 250 ASP A O 1
ATOM 1950 N N . GLU A 1 251 ? 3.745 -13.543 -8.257 1.00 96.06 251 GLU A N 1
ATOM 1951 C CA . GLU A 1 251 ? 3.388 -13.725 -6.846 1.00 96.06 251 GLU A CA 1
ATOM 1952 C C . GLU A 1 251 ? 1.862 -13.814 -6.643 1.00 96.06 251 GLU A C 1
ATOM 1954 O O . GLU A 1 251 ? 1.151 -12.818 -6.809 1.00 96.06 251 GLU A O 1
ATOM 1959 N N . PRO A 1 252 ? 1.321 -14.964 -6.192 1.00 96.75 252 PRO A N 1
ATOM 1960 C CA . PRO A 1 252 ? -0.127 -15.160 -6.065 1.00 96.75 252 PRO A CA 1
ATOM 1961 C C . PRO A 1 252 ? -0.776 -14.319 -4.958 1.00 96.75 252 PRO A C 1
ATOM 1963 O O . PRO A 1 252 ? -1.997 -14.191 -4.928 1.00 96.75 252 PRO A O 1
ATOM 1966 N N . ARG A 1 253 ? 0.022 -13.744 -4.050 1.00 97.75 253 ARG A N 1
ATOM 1967 C CA . ARG A 1 253 ? -0.462 -12.876 -2.967 1.00 97.75 253 ARG A CA 1
ATOM 1968 C C . ARG A 1 253 ? -0.995 -11.525 -3.448 1.00 97.75 253 ARG A C 1
ATOM 1970 O O . ARG A 1 253 ? -1.644 -10.833 -2.670 1.00 97.75 253 ARG A O 1
ATOM 1977 N N . TYR A 1 254 ? -0.707 -11.127 -4.688 1.00 97.88 254 TYR A N 1
ATOM 1978 C CA . TYR A 1 254 ? -1.191 -9.864 -5.239 1.00 97.88 254 TYR A CA 1
ATOM 1979 C C . TYR A 1 254 ? -2.619 -10.000 -5.765 1.00 97.88 254 TYR A C 1
ATOM 1981 O O . TYR A 1 254 ? -2.912 -10.789 -6.665 1.00 97.88 254 TYR A O 1
ATOM 1989 N N . VAL A 1 255 ? -3.495 -9.166 -5.215 1.00 98.12 255 VAL A N 1
ATOM 1990 C CA . VAL A 1 255 ? -4.896 -9.026 -5.596 1.00 98.12 255 VAL A CA 1
ATOM 1991 C C . VAL A 1 255 ? -5.076 -7.646 -6.215 1.00 98.12 255 VAL A C 1
ATOM 1993 O O . VAL A 1 255 ? -4.936 -6.626 -5.541 1.00 98.12 255 VAL A O 1
ATOM 1996 N N . TYR A 1 256 ? -5.393 -7.610 -7.502 1.00 96.62 256 TYR A N 1
ATOM 1997 C CA . TYR A 1 256 ? -5.508 -6.381 -8.277 1.00 96.62 256 TYR A CA 1
ATOM 1998 C C . TYR A 1 256 ? -6.929 -5.824 -8.256 1.00 96.62 256 TYR A C 1
ATOM 2000 O O . TYR A 1 256 ? -7.909 -6.572 -8.238 1.00 96.62 256 TYR A O 1
ATOM 2008 N N . HIS A 1 257 ? -7.031 -4.499 -8.294 1.00 95.81 257 HIS A N 1
ATOM 2009 C CA . HIS A 1 257 ? -8.302 -3.778 -8.288 1.00 95.81 257 HIS A CA 1
ATOM 2010 C C . HIS A 1 257 ? -8.253 -2.685 -9.339 1.00 95.81 257 HIS A C 1
ATOM 2012 O O . HIS A 1 257 ? -7.560 -1.686 -9.161 1.00 95.81 257 HIS A O 1
ATOM 2018 N N . ASP A 1 258 ? -8.956 -2.886 -10.446 1.00 93.44 258 ASP A N 1
ATOM 2019 C CA . ASP A 1 258 ? -9.101 -1.877 -11.483 1.00 93.44 258 ASP A CA 1
ATOM 2020 C C . ASP A 1 258 ? -10.125 -0.837 -11.049 1.00 93.44 258 ASP A C 1
ATOM 2022 O O . ASP A 1 258 ? -11.332 -1.052 -11.128 1.00 93.44 258 ASP A O 1
ATOM 2026 N N . THR A 1 259 ? -9.629 0.304 -10.577 1.00 91.88 259 THR A N 1
ATOM 2027 C CA . THR A 1 259 ? -10.482 1.380 -10.076 1.00 91.88 259 THR A CA 1
ATOM 2028 C C . THR A 1 259 ? -11.092 2.212 -11.198 1.00 91.88 259 THR A C 1
ATOM 2030 O O . THR A 1 259 ? -11.886 3.096 -10.905 1.00 91.88 259 THR A O 1
ATOM 2033 N N . VAL A 1 260 ? -10.685 1.998 -12.455 1.00 88.94 260 VAL A N 1
ATOM 2034 C CA . VAL A 1 260 ? -11.238 2.702 -13.621 1.00 88.94 260 VAL A CA 1
ATOM 2035 C C . VAL A 1 260 ? -12.478 1.977 -14.130 1.00 88.94 260 VAL A C 1
ATOM 2037 O O . VAL A 1 260 ? -13.478 2.617 -14.426 1.00 88.94 260 VAL A O 1
ATOM 2040 N N . SER A 1 261 ? -12.423 0.645 -14.207 1.00 91.19 261 SER A N 1
ATOM 2041 C CA . SER A 1 261 ? -13.576 -0.188 -14.587 1.00 91.19 261 SER A CA 1
ATOM 2042 C C . SER A 1 261 ? -14.392 -0.695 -13.395 1.00 91.19 261 SER A C 1
ATOM 2044 O O . SER A 1 261 ? -15.294 -1.506 -13.583 1.00 91.19 261 SER A O 1
ATOM 2046 N N . GLU A 1 262 ? -14.044 -0.276 -12.174 1.00 93.88 262 GLU A N 1
ATOM 2047 C CA . GLU A 1 262 ? -14.662 -0.730 -10.919 1.00 93.88 262 GLU A CA 1
ATOM 2048 C C . GLU A 1 262 ? -14.679 -2.264 -10.770 1.00 93.88 262 GLU A C 1
ATOM 2050 O O . GLU A 1 262 ? -15.601 -2.860 -10.211 1.00 93.88 262 GLU A O 1
ATOM 2055 N N . THR A 1 263 ? -13.627 -2.926 -11.260 1.00 94.75 263 THR A N 1
ATOM 2056 C CA . THR A 1 263 ? -13.483 -4.382 -11.187 1.00 94.75 263 THR A CA 1
ATOM 2057 C C . THR A 1 263 ? -12.458 -4.766 -10.124 1.00 94.75 263 THR A C 1
ATOM 2059 O O . THR A 1 263 ? -11.269 -4.462 -10.230 1.00 94.75 263 THR A O 1
ATOM 2062 N N . TYR A 1 264 ? -12.909 -5.487 -9.102 1.00 96.00 264 TYR A N 1
ATOM 2063 C CA . TYR A 1 264 ? -12.128 -5.790 -7.901 1.00 96.00 264 TYR A CA 1
ATOM 2064 C C . TYR A 1 264 ? -11.766 -7.273 -7.793 1.00 96.00 264 TYR A C 1
ATOM 2066 O O . TYR A 1 264 ? -12.364 -8.132 -8.443 1.00 96.00 264 TYR A O 1
ATOM 2074 N N . PHE A 1 265 ? -10.801 -7.576 -6.923 1.00 96.56 265 PHE A N 1
ATOM 2075 C CA . PHE A 1 265 ? -10.385 -8.945 -6.590 1.00 96.56 265 PHE A CA 1
ATOM 2076 C C . PHE A 1 265 ? -9.913 -9.762 -7.805 1.00 96.56 265 PHE A C 1
ATOM 2078 O O . PHE A 1 265 ? -10.249 -10.936 -7.992 1.00 96.56 265 PHE A O 1
ATOM 2085 N N . LEU A 1 266 ? -9.110 -9.122 -8.654 1.00 94.94 266 LEU A N 1
ATOM 2086 C CA . LEU A 1 266 ? -8.529 -9.718 -9.847 1.00 94.94 266 LEU A CA 1
ATOM 2087 C C . LEU A 1 266 ? -7.217 -10.436 -9.520 1.00 94.94 266 LEU A C 1
ATOM 2089 O O . LEU A 1 266 ? -6.367 -9.931 -8.792 1.00 94.94 266 LEU A O 1
ATOM 2093 N N . THR A 1 267 ? -7.012 -11.599 -10.135 1.00 94.88 267 THR A N 1
ATOM 2094 C CA . THR A 1 267 ? -5.672 -12.188 -10.242 1.00 94.88 267 THR A CA 1
ATOM 2095 C C . THR A 1 267 ? -4.910 -11.512 -11.378 1.00 94.88 267 THR A C 1
ATOM 2097 O O . THR A 1 267 ? -5.532 -10.984 -12.305 1.00 94.88 267 THR A O 1
ATOM 2100 N N . HIS A 1 268 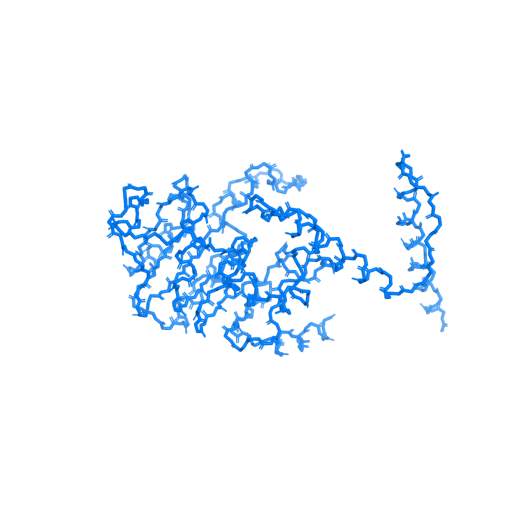? -3.576 -11.600 -11.377 1.00 91.00 268 HIS A N 1
ATOM 2101 C CA . HIS A 1 268 ? -2.769 -11.088 -12.492 1.00 91.00 268 HIS A CA 1
ATOM 2102 C C . HIS A 1 268 ? -3.235 -11.655 -13.849 1.00 91.00 268 HIS A C 1
ATOM 2104 O O . HIS A 1 268 ? -3.454 -10.917 -14.806 1.00 91.00 268 HIS A O 1
ATOM 2110 N N . LYS A 1 269 ? -3.512 -12.967 -13.913 1.00 91.31 269 LYS A N 1
ATOM 2111 C CA . LYS A 1 269 ? -4.034 -13.628 -15.121 1.00 91.31 269 LYS A CA 1
ATOM 2112 C C . LYS A 1 269 ? -5.342 -13.004 -15.624 1.00 91.31 269 LYS A C 1
ATOM 2114 O O . LYS A 1 269 ? -5.495 -12.819 -16.828 1.00 91.31 269 LYS A O 1
ATOM 2119 N N . LYS A 1 270 ? -6.289 -12.699 -14.726 1.00 93.50 270 LYS A N 1
ATOM 2120 C CA . LYS A 1 270 ? -7.560 -12.055 -15.101 1.00 93.50 270 LYS A CA 1
ATOM 2121 C C . LYS A 1 270 ? -7.333 -10.623 -15.580 1.00 93.50 270 LYS A C 1
ATOM 2123 O O . LYS A 1 270 ? -7.901 -10.240 -16.595 1.00 93.50 270 LYS A O 1
ATOM 2128 N N . LEU A 1 271 ? -6.465 -9.873 -14.897 1.00 89.31 271 LEU A N 1
ATOM 2129 C CA . LEU A 1 271 ? -6.094 -8.516 -15.295 1.00 89.31 271 LEU A CA 1
ATOM 2130 C C . LEU A 1 271 ? -5.531 -8.484 -16.729 1.00 89.31 271 LEU A C 1
ATOM 2132 O O . LEU A 1 271 ? -5.976 -7.678 -17.541 1.00 89.31 271 LEU A O 1
ATOM 2136 N N . MET A 1 272 ? -4.622 -9.406 -17.068 1.00 87.06 272 MET A N 1
ATOM 2137 C CA . MET A 1 272 ? -4.038 -9.506 -18.416 1.00 87.06 272 MET A CA 1
ATOM 2138 C C . MET A 1 272 ? -5.023 -9.985 -19.491 1.00 87.06 272 MET A C 1
ATOM 2140 O O . MET A 1 272 ? -4.835 -9.711 -20.673 1.00 87.06 272 MET A O 1
ATOM 2144 N N . ALA A 1 273 ? -6.057 -10.740 -19.116 1.00 89.19 273 ALA A N 1
ATOM 2145 C CA . ALA A 1 273 ? -7.096 -11.142 -20.061 1.00 89.19 273 ALA A CA 1
ATOM 2146 C C . ALA A 1 273 ? -7.967 -9.943 -20.465 1.00 89.19 273 ALA A C 1
ATOM 2148 O O . ALA A 1 273 ? -8.287 -9.794 -21.641 1.00 89.19 273 ALA A O 1
ATOM 2149 N N . ILE A 1 274 ? -8.286 -9.069 -19.504 1.00 85.75 274 ILE A N 1
ATOM 2150 C CA . ILE A 1 274 ? -9.055 -7.842 -19.741 1.00 85.75 274 ILE A CA 1
ATOM 2151 C C . ILE A 1 274 ? -8.271 -6.892 -20.656 1.00 85.75 274 ILE A C 1
ATOM 2153 O O . ILE A 1 274 ? -8.818 -6.421 -21.650 1.00 85.75 274 ILE A O 1
ATOM 2157 N N . SER A 1 275 ? -6.978 -6.674 -20.389 1.00 81.00 275 SER A N 1
ATOM 2158 C CA . SER A 1 275 ? -6.157 -5.735 -21.172 1.00 81.00 275 SER A CA 1
ATOM 2159 C C . SER A 1 275 ? -5.947 -6.135 -22.634 1.00 81.00 275 SER A C 1
ATOM 2161 O O . SER A 1 275 ? -5.667 -5.277 -23.460 1.00 81.00 275 SER A O 1
ATOM 2163 N N . LYS A 1 276 ? -6.074 -7.423 -22.976 1.00 80.19 276 LYS A N 1
ATOM 2164 C CA . LYS A 1 276 ? -5.989 -7.904 -24.367 1.00 80.19 276 LYS A CA 1
ATOM 2165 C C . LYS A 1 276 ? -7.290 -7.737 -25.152 1.00 80.19 276 LYS A C 1
ATOM 2167 O O . LYS A 1 276 ? -7.277 -7.899 -26.367 1.00 80.19 276 LYS A O 1
ATOM 2172 N N . SER A 1 277 ? -8.403 -7.511 -24.458 1.00 78.44 277 SER A N 1
ATOM 2173 C CA . SER A 1 277 ? -9.737 -7.398 -25.061 1.00 78.44 277 SER A CA 1
ATOM 2174 C C . SER A 1 277 ? -10.182 -5.957 -25.320 1.00 78.44 277 SER A C 1
ATOM 2176 O O . SER A 1 277 ? -11.160 -5.754 -26.035 1.00 78.44 277 SER A O 1
ATOM 2178 N N . SER A 1 278 ? -9.476 -4.989 -24.732 1.00 71.44 278 SER A N 1
ATOM 2179 C CA . SER A 1 278 ? -9.671 -3.543 -24.883 1.00 71.44 278 SER A CA 1
ATOM 2180 C C . SER A 1 278 ? -8.750 -2.963 -25.945 1.00 71.44 278 SER A C 1
ATOM 2182 O O . SER A 1 278 ? -9.229 -2.133 -26.743 1.00 71.44 278 SER A O 1
#

Mean predicted aligned error: 11.87 Å

Radius of gyration: 21.77 Å; Cα contacts (8 Å, |Δi|>4): 343; chains: 1; bounding box: 47×43×73 Å

Foldseek 3Di:
DPPVVVVVVVVVVVVVVVVVVPPPDPDDDDDDDDDPVVVVVCLVVVQVVLQVVPPPLDNDCDDLQSQDCVVCVVCLCCCQPPRCPAPDQDLPDPPRDPLCVVPPADDPQEEEEEFDFDDLVPPPPPVCDPPNDDPSNPPRRQQGQFGLVLVVVPVVVDGGQAYEYEDEQVNCPRPSNVVCCVVPVRYDYSYDNDLSVSLRNLQRDLHYEAGQDDSSLNSVSNHPHQAYEAEDGPPGADPPDPSRHSDDQPRQRYFYADRPVRRGRDGSVRVVVVSVVD

Solvent-accessible surface area (backbone atoms only — not comparable to full-atom values): 16546 Å² total; per-residue (Å²): 141,70,69,70,60,59,54,52,51,52,53,52,54,54,54,52,58,56,55,62,74,66,72,77,64,98,75,87,87,76,89,79,80,90,58,76,67,57,57,54,51,49,49,51,50,48,52,46,48,54,57,67,64,31,86,72,77,56,85,78,85,71,64,54,72,81,37,26,34,88,71,47,59,86,40,46,65,52,43,51,73,68,63,58,65,70,82,80,77,44,66,85,44,91,85,39,54,67,60,46,52,73,67,50,74,59,50,94,49,28,31,34,34,44,60,46,66,71,67,92,85,61,68,69,82,70,69,76,56,96,73,84,83,68,72,71,69,73,67,57,76,34,45,38,76,50,60,65,66,57,59,53,51,50,61,75,72,46,92,61,72,33,34,40,36,36,35,44,58,94,48,62,83,26,60,50,48,51,50,47,45,71,75,35,82,52,48,42,82,46,61,44,85,51,70,67,56,54,32,48,48,37,33,57,14,45,23,38,38,44,31,60,49,71,62,42,46,51,14,56,72,67,24,75,39,68,36,35,38,42,60,37,38,96,91,31,65,44,87,86,38,98,54,33,33,61,69,67,82,87,50,88,40,43,31,34,26,36,66,76,79,74,45,67,82,28,46,54,71,56,52,57,53,52,66,74,75,111

Sequence (278 aa):
SNGAGEVAEFLANKTANVASKWAHEPDAEKSLPAGEKIKDEYTRKGFRAMMDNCKGRSIVMDGGHVQQYAFLREYKSAIRNEWLVLPSYNASAPKTPAVVKELGPPQRGDMVVHLRWGDPGKARSCTPSVDADTSCSALVDDQGPAPMEYYKTVLKGTAHKRVLLLVQTKKKGARLVENLLRLFPTAVLVLNDDILVDYWYMSQAEKIIMSPGTISWWGAFMSNAVEVHYPITETGSGRNRLNHDLHVDDEPRYVYHDTVSETYFLTHKKLMAISKSS

Nearest PDB structures (foldseek):
  3zy2-assembly1_A-2  TM=5.402E-01  e=3.120E-01  Caenorhabditis elegans
  7vz6-assembly1_D-2  TM=5.601E-01  e=4.760E-01  Streptomyces kasugaensis
  7vz6-assembly1_E  TM=5.590E-01  e=5.705E-01  Streptomyces kasugaensis
  7vz6-assembly1_B  TM=5.587E-01  e=6.437E-01  Streptomyces kasugaensis
  5xvs-assembly1_A  TM=4.873E-01  e=4.482E-01  Acinetobacter baumannii

Secondary structure (DSSP, 8-state):
--HHHHHHHHHHHHHHHHHHTTTTS-S----PPP-HHHHHHHHHHHHHHHHHT-TTS-----SGGGG-HHHHGGGHHHIIIIIS------TTSTTS-HHHHHH-SPPTTEEEEE-----TT--------S-TTS-HHHHHTTT-SS-HHHHHHHHHHS--SEEEEEE-GGGTT-HHHHHHHHH-TTEEEEE-S-HHHHHHHHHH-SEEE--SSHHHHHHHHTS--SEEEEEE-SSSSSSS-TT------S-TTEEEEETTTTEEEE-HHHHHHHHTT-

Organism: NCBI:txid1411642